Protein AF-A0A7W0N9J5-F1 (afdb_monomer)

Radius of gyration: 28.88 Å; Cα contacts (8 Å, |Δi|>4): 260; chains: 1; bounding box: 67×35×70 Å

Mean predicted aligned error: 16.5 Å

Solvent-accessible surface area (backbone atoms only — not comparable to full-atom values): 12115 Å² total; per-residue (Å²): 112,70,71,60,50,41,66,70,52,46,52,54,49,52,51,52,52,50,50,48,54,54,53,52,50,49,52,52,52,52,51,50,53,52,35,59,72,74,42,62,77,58,43,72,70,54,74,75,42,67,69,58,56,50,52,50,51,51,53,52,47,50,53,51,53,51,49,50,69,69,68,51,67,90,65,75,63,55,86,81,41,58,81,73,80,64,78,89,69,64,93,82,58,77,76,66,62,72,63,60,72,68,47,66,35,66,67,79,51,49,83,84,66,64,53,65,70,23,38,34,27,25,75,51,18,74,32,27,34,31,68,40,79,43,82,42,52,76,53,99,93,41,81,44,82,22,33,36,37,24,33,35,36,95,85,44,55,71,49,32,42,43,50,55,84,46,53,73,49,25,14,62,79,48,36,23,30,32,40,81,43,50,62,82,46,42,61,81,74,46,21,67,44,72,54,76,92,69,51,65,94,79,70,80,57,97,87,114

Sequence (208 aa):
MIGRMKRHLIDPMVIMFGVLIVVGGLIVIVGESLLTLFDPELAQENVGRLELWFALGLALFIILFGGFLATRPQGSLGPLDREVVIGHRPFFDPPLPPVDAAARNGPAGTVADLAEGYVLYARNGALARVIGLVPGAEEFGRRFSGFIYAQGLHGASDELWIPLEAVMAVYPQSRSAFLAVKGDETEHFGWNRPPASMRRTGQPDPLL

Foldseek 3Di:
DVVVCCVQPVVLVVVLVVCLVVVLVVCVVVVLVVCVVPDPVVVVVPVPDPVVVVVSVVVSVVSSVVSCVVSHDQPPPPPVSPPPPQQDDDPPDDQQPAEDPLLQPDDWDALVLADFQAFEAERRYTFWGFHGKAAWDQAPNDTARTWGWTATDDSHQRTFTHTSVQWDIAHNVSSYTYGPHHNSCRVVVVRNDDTPVPPDPPPDDPVD

Structure (mmCIF, N/CA/C/O backbone):
data_AF-A0A7W0N9J5-F1
#
_entry.id   AF-A0A7W0N9J5-F1
#
loop_
_atom_site.group_PDB
_atom_site.id
_atom_site.type_symbol
_atom_site.label_atom_id
_atom_site.label_alt_id
_atom_site.label_comp_id
_atom_site.label_asym_id
_atom_site.label_entity_id
_atom_site.label_seq_id
_atom_site.pdbx_PDB_ins_code
_atom_site.Cartn_x
_atom_site.Cartn_y
_atom_site.Cartn_z
_atom_site.occupancy
_atom_site.B_iso_or_equiv
_atom_site.auth_seq_id
_atom_site.auth_comp_id
_atom_site.auth_asym_id
_atom_site.auth_atom_id
_atom_site.pdbx_PDB_model_num
ATOM 1 N N . MET A 1 1 ? -35.868 13.583 -7.207 1.00 50.09 1 MET A N 1
ATOM 2 C CA . MET A 1 1 ? -35.330 14.371 -6.071 1.00 50.09 1 MET A CA 1
ATOM 3 C C . MET A 1 1 ? -35.870 13.884 -4.722 1.00 50.09 1 MET A C 1
ATOM 5 O O . MET A 1 1 ? -35.073 13.531 -3.865 1.00 50.09 1 MET A O 1
ATOM 9 N N . ILE A 1 2 ? -37.192 13.735 -4.565 1.00 55.09 2 ILE A N 1
ATOM 10 C CA . ILE A 1 2 ? -37.856 13.308 -3.311 1.00 55.09 2 ILE A CA 1
ATOM 11 C C . ILE A 1 2 ? -37.367 11.944 -2.772 1.00 55.09 2 ILE A C 1
ATOM 13 O O . ILE A 1 2 ? -37.096 11.811 -1.582 1.00 55.09 2 ILE A O 1
ATOM 17 N N . GLY A 1 3 ? -37.163 10.941 -3.637 1.00 54.59 3 GLY A N 1
ATOM 18 C CA . GLY A 1 3 ? -36.714 9.607 -3.202 1.00 54.59 3 GLY A CA 1
ATOM 19 C C . GLY A 1 3 ? -35.280 9.545 -2.653 1.00 54.59 3 GLY A C 1
ATOM 20 O O . GLY A 1 3 ? -34.988 8.708 -1.804 1.00 54.59 3 GLY A O 1
ATOM 21 N N . ARG A 1 4 ? -34.393 10.449 -3.096 1.00 57.00 4 ARG A N 1
ATOM 22 C CA . ARG A 1 4 ? -32.988 10.501 -2.648 1.00 57.00 4 ARG A CA 1
ATOM 23 C C . ARG A 1 4 ? -32.872 11.192 -1.282 1.00 57.00 4 ARG A C 1
ATOM 25 O O . ARG A 1 4 ? -32.123 10.738 -0.430 1.00 57.00 4 ARG A O 1
ATOM 32 N N . MET A 1 5 ? -33.694 12.220 -1.051 1.00 56.91 5 MET A N 1
ATOM 33 C CA . MET A 1 5 ? -33.786 12.921 0.235 1.00 56.91 5 MET A CA 1
ATOM 34 C C . MET A 1 5 ? -34.395 12.030 1.330 1.00 56.91 5 MET A C 1
ATOM 36 O O . MET A 1 5 ? -33.904 12.010 2.454 1.00 56.91 5 MET A O 1
ATOM 40 N N . LYS A 1 6 ? -35.405 11.216 0.985 1.00 56.53 6 LYS A N 1
ATOM 41 C CA . LYS A 1 6 ? -36.010 10.255 1.919 1.00 56.53 6 LYS A CA 1
ATOM 42 C C . LYS A 1 6 ? -35.005 9.201 2.410 1.00 56.53 6 LYS A C 1
ATOM 44 O O . LYS A 1 6 ? -34.870 9.020 3.612 1.00 56.53 6 LYS A O 1
ATOM 49 N N . ARG A 1 7 ? -34.236 8.593 1.497 1.00 59.56 7 ARG A N 1
ATOM 50 C CA . ARG A 1 7 ? -33.245 7.559 1.852 1.00 59.56 7 ARG A CA 1
ATOM 51 C C . ARG A 1 7 ? -32.007 8.072 2.584 1.00 59.56 7 ARG A C 1
ATOM 53 O O . ARG A 1 7 ? -31.380 7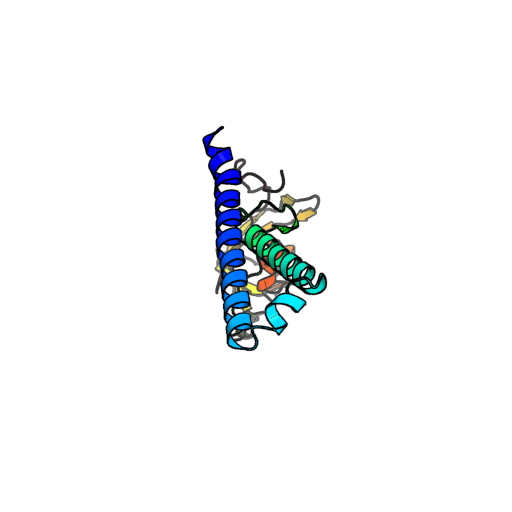.294 3.287 1.00 59.56 7 ARG A O 1
ATOM 60 N N . HIS A 1 8 ? -31.597 9.323 2.378 1.00 61.19 8 HIS A N 1
ATOM 61 C CA . HIS A 1 8 ? -30.344 9.830 2.962 1.00 61.19 8 HIS A CA 1
ATOM 62 C C . HIS A 1 8 ? -30.529 10.678 4.220 1.00 61.19 8 HIS A C 1
ATOM 64 O O . HIS A 1 8 ? -29.586 10.799 4.990 1.00 61.19 8 HIS A O 1
ATOM 70 N N . LEU A 1 9 ? -31.714 11.248 4.445 1.00 63.38 9 LEU A N 1
ATOM 71 C CA . LEU A 1 9 ? -31.980 12.090 5.616 1.00 63.38 9 LEU A CA 1
ATOM 72 C C . LEU A 1 9 ? -33.086 11.525 6.505 1.00 63.38 9 LEU A C 1
ATOM 74 O O . LEU A 1 9 ? -32.926 11.484 7.719 1.00 63.38 9 LEU A O 1
ATOM 78 N N . ILE A 1 10 ? -34.196 11.074 5.914 1.00 69.44 10 ILE A N 1
ATOM 79 C CA . ILE A 1 10 ? -35.386 10.695 6.687 1.00 69.44 10 ILE A CA 1
ATOM 80 C C . ILE A 1 10 ? -35.204 9.319 7.331 1.00 69.44 10 ILE A C 1
ATOM 82 O O . ILE A 1 10 ? -35.350 9.198 8.543 1.00 69.44 10 ILE A O 1
ATOM 86 N N . ASP A 1 11 ? -34.845 8.302 6.548 1.00 70.19 11 ASP A N 1
ATOM 87 C CA . ASP A 1 11 ? -34.686 6.932 7.050 1.00 70.19 11 ASP A CA 1
ATOM 88 C C . ASP A 1 11 ? -33.650 6.819 8.199 1.00 70.19 11 ASP A C 1
ATOM 90 O O . ASP A 1 11 ? -33.992 6.243 9.236 1.00 70.19 11 ASP A O 1
ATOM 94 N N . PRO A 1 12 ? -32.437 7.413 8.116 1.00 71.75 12 PRO A N 1
ATOM 95 C CA . PRO A 1 12 ? -31.484 7.368 9.230 1.00 71.75 12 PRO A CA 1
ATOM 96 C C . PRO A 1 12 ? -31.944 8.166 10.461 1.00 71.75 12 PRO A C 1
ATOM 98 O O . PRO A 1 12 ? -31.743 7.704 11.583 1.00 71.75 12 PRO A O 1
ATOM 101 N N . MET A 1 13 ? -32.628 9.309 10.291 1.00 74.62 13 MET A N 1
ATOM 102 C CA . MET A 1 13 ? -33.225 10.025 11.429 1.00 74.62 13 MET A CA 1
ATOM 103 C C . MET A 1 13 ? -34.287 9.177 12.131 1.00 74.62 13 MET A C 1
ATOM 105 O O . MET A 1 13 ? -34.291 9.113 13.356 1.00 74.62 13 MET A O 1
ATOM 109 N N . VAL A 1 14 ? -35.175 8.511 11.385 1.00 76.94 14 VAL A N 1
ATOM 110 C CA . VAL A 1 14 ? -36.240 7.682 11.976 1.00 76.94 14 VAL A CA 1
ATOM 111 C C . VAL A 1 14 ? -35.650 6.528 12.781 1.00 76.94 14 VAL A C 1
ATOM 113 O O . VAL A 1 14 ? -36.107 6.279 13.895 1.00 76.94 14 VAL A O 1
ATOM 116 N N . ILE A 1 15 ? -34.611 5.862 12.268 1.00 75.81 15 ILE A N 1
ATOM 117 C CA . ILE A 1 15 ? -33.913 4.800 13.008 1.00 75.81 15 ILE A CA 1
ATOM 118 C C . ILE A 1 15 ? -33.271 5.368 14.279 1.00 75.81 15 ILE A C 1
ATOM 120 O O . ILE A 1 15 ? -33.447 4.795 15.351 1.00 75.81 15 ILE A O 1
ATOM 124 N N . MET A 1 16 ? -32.593 6.515 14.191 1.00 75.25 16 MET A N 1
ATOM 125 C CA . MET A 1 16 ? -31.968 7.169 15.343 1.00 75.25 16 MET A CA 1
ATOM 126 C C . MET A 1 16 ? -32.988 7.514 16.441 1.00 75.25 16 MET A C 1
ATOM 128 O O . MET A 1 16 ? -32.768 7.188 17.607 1.00 75.25 16 MET A O 1
ATOM 132 N N . PHE A 1 17 ? -34.128 8.113 16.081 1.00 81.12 17 PHE A N 1
ATOM 133 C CA . PHE A 1 17 ? -35.200 8.407 17.039 1.00 81.12 17 PHE A CA 1
ATOM 134 C C . PHE A 1 17 ? -35.862 7.140 17.582 1.00 81.12 17 PHE A C 1
ATOM 136 O O . PHE A 1 17 ? -36.174 7.083 18.769 1.00 81.12 17 PHE A O 1
ATOM 143 N N . GLY A 1 18 ? -36.042 6.112 16.751 1.00 79.62 18 GLY A N 1
ATOM 144 C CA . GLY A 1 18 ? -36.572 4.822 17.186 1.00 79.62 18 GLY A CA 1
ATOM 145 C C . GLY A 1 18 ? -35.680 4.166 18.240 1.00 79.62 18 GLY A C 1
ATOM 146 O O . GLY A 1 18 ? -36.167 3.777 19.300 1.00 79.62 18 GLY A O 1
ATOM 147 N N . VAL A 1 19 ? -34.367 4.117 17.996 1.00 79.50 19 VAL A N 1
ATOM 148 C CA . VAL A 1 19 ? -33.386 3.596 18.961 1.00 79.50 19 VAL A CA 1
ATOM 149 C C . VAL A 1 19 ? -33.382 4.432 20.240 1.00 79.50 19 VAL A C 1
ATOM 151 O O . VAL A 1 19 ? -33.402 3.860 21.326 1.00 79.50 19 VAL A O 1
ATOM 154 N N . LEU A 1 20 ? -33.427 5.765 20.137 1.00 79.25 20 LEU A N 1
ATOM 155 C CA . LEU A 1 20 ? -33.489 6.656 21.298 1.00 79.25 20 LEU A CA 1
ATOM 156 C C . LEU A 1 20 ? -34.696 6.355 22.194 1.00 79.25 20 LEU A C 1
ATOM 158 O O . LEU A 1 20 ? -34.543 6.245 23.407 1.00 79.25 20 LEU A O 1
ATOM 162 N N . ILE A 1 21 ? -35.885 6.224 21.602 1.00 81.44 21 ILE A N 1
ATOM 163 C CA . ILE A 1 21 ? -37.125 5.969 22.344 1.00 81.44 21 ILE A CA 1
ATOM 164 C C . ILE A 1 21 ? -37.061 4.603 23.030 1.00 81.44 21 ILE A C 1
ATOM 166 O O . ILE A 1 21 ? -37.395 4.497 24.209 1.00 81.44 21 ILE A O 1
ATOM 170 N N . VAL A 1 22 ? -36.596 3.570 22.321 1.00 79.12 22 VAL A N 1
ATOM 171 C CA . VAL A 1 22 ? -36.490 2.211 22.873 1.00 79.12 22 VAL A CA 1
ATOM 172 C C . VAL A 1 22 ? -35.470 2.159 24.010 1.00 79.12 22 VAL A C 1
ATOM 174 O O . VAL A 1 22 ? -35.784 1.656 25.085 1.00 79.12 22 VAL A O 1
ATOM 177 N N . VAL A 1 23 ? -34.268 2.702 23.804 1.00 79.19 23 VAL A N 1
ATOM 178 C CA . VAL A 1 23 ? -33.200 2.690 24.814 1.00 79.19 23 VAL A CA 1
ATOM 179 C C . VAL A 1 23 ? -33.568 3.565 26.010 1.00 79.19 23 VAL A C 1
ATOM 181 O O . VAL A 1 23 ? -33.426 3.126 27.148 1.00 79.19 23 VAL A O 1
ATOM 184 N N . GLY A 1 24 ? -34.088 4.773 25.776 1.00 80.44 24 GLY A N 1
ATOM 185 C CA . GLY A 1 24 ? -34.545 5.669 26.837 1.00 80.44 24 GLY A CA 1
ATOM 186 C C . GLY A 1 24 ? -35.667 5.049 27.669 1.00 80.44 24 GLY A C 1
ATOM 187 O O . GLY A 1 24 ? -35.593 5.057 28.895 1.00 80.44 24 GLY A O 1
ATOM 188 N N . GLY A 1 25 ? -36.656 4.431 27.015 1.00 79.94 25 GLY A N 1
ATOM 189 C CA . GLY A 1 25 ? -37.717 3.690 27.695 1.00 79.94 25 GLY A CA 1
ATOM 190 C C . GLY A 1 25 ? -37.175 2.527 28.526 1.00 79.94 25 GLY A C 1
ATOM 191 O O . GLY A 1 25 ? -37.579 2.358 29.672 1.00 79.94 25 GLY A O 1
ATOM 192 N N . LEU A 1 26 ? -36.210 1.769 27.995 1.00 75.06 26 LEU A N 1
ATOM 193 C CA . LEU A 1 26 ? -35.592 0.655 28.714 1.00 75.06 26 LEU A CA 1
ATOM 194 C C . LEU A 1 26 ? -34.838 1.127 29.964 1.00 75.06 26 LEU A C 1
ATOM 196 O O . LEU A 1 26 ? -34.962 0.509 31.016 1.00 75.06 26 LEU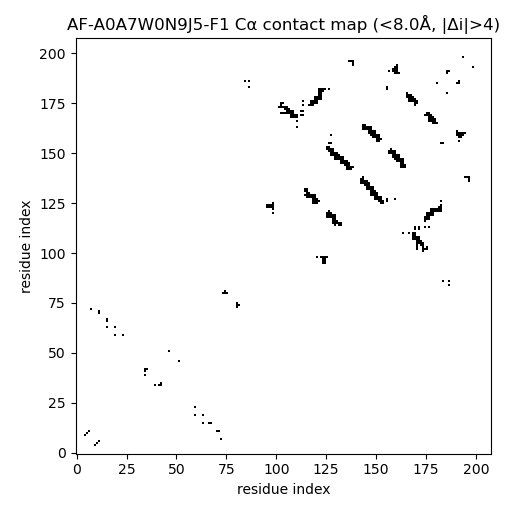 A O 1
ATOM 200 N N . ILE A 1 27 ? -34.095 2.234 29.869 1.00 80.12 27 ILE A N 1
ATOM 201 C CA . ILE A 1 27 ? -33.371 2.817 31.007 1.00 80.12 27 ILE A CA 1
ATOM 202 C C . ILE A 1 27 ? -34.349 3.255 32.099 1.00 80.12 27 ILE A C 1
ATOM 204 O O . ILE A 1 27 ? -34.121 2.944 33.265 1.00 80.12 27 ILE A O 1
ATOM 208 N N . VAL A 1 28 ? -35.438 3.938 31.730 1.00 81.06 28 VAL A N 1
ATOM 209 C CA . VAL A 1 28 ? -36.460 4.375 32.693 1.00 81.06 28 VAL A CA 1
ATOM 210 C C . VAL A 1 28 ? -37.123 3.171 33.355 1.00 81.06 28 VAL A C 1
ATOM 212 O O . VAL A 1 28 ? -37.152 3.111 34.577 1.00 81.06 28 VAL A O 1
ATOM 215 N N . ILE A 1 29 ? -37.570 2.179 32.576 1.00 76.62 29 ILE A N 1
ATOM 216 C CA . ILE A 1 29 ? -38.234 0.980 33.109 1.00 76.62 29 ILE A CA 1
ATOM 217 C C . ILE A 1 29 ? -37.303 0.215 34.050 1.00 76.62 29 ILE A C 1
ATOM 219 O O . ILE A 1 29 ? -37.720 -0.168 35.139 1.00 76.62 29 ILE A O 1
ATOM 223 N N . VAL A 1 30 ? -36.045 -0.009 33.658 1.00 74.31 30 VAL A N 1
ATOM 224 C CA . VAL A 1 30 ? -35.071 -0.733 34.488 1.00 74.31 30 VAL A CA 1
ATOM 225 C C . VAL A 1 30 ? -34.721 0.066 35.741 1.00 74.31 30 VAL A C 1
ATOM 227 O O . VAL A 1 30 ? -34.680 -0.508 36.826 1.00 74.31 30 VAL A O 1
ATOM 230 N N . GLY A 1 31 ? -34.501 1.375 35.613 1.00 70.38 31 GLY A N 1
ATOM 231 C CA . GLY A 1 31 ? -34.197 2.253 36.741 1.00 70.38 31 GLY A CA 1
ATOM 232 C C . GLY A 1 31 ? -35.340 2.310 37.751 1.00 70.38 31 GLY A C 1
ATOM 233 O O . GLY A 1 31 ? -35.111 2.117 38.941 1.00 70.38 31 GLY A O 1
ATOM 234 N N . GLU A 1 32 ? -36.570 2.499 37.276 1.00 72.00 32 GLU A N 1
ATOM 235 C CA . GLU A 1 32 ? -37.770 2.519 38.113 1.00 72.00 32 GLU A CA 1
ATOM 236 C C . GLU A 1 32 ? -38.002 1.156 38.772 1.00 72.00 32 GLU A C 1
ATOM 238 O O . GLU A 1 32 ? -38.149 1.096 39.989 1.00 72.00 32 GLU A O 1
ATOM 243 N N . SER A 1 33 ? -37.903 0.059 38.006 1.00 69.06 33 SER A N 1
ATOM 244 C CA . SER A 1 33 ? -38.055 -1.309 38.524 1.00 69.06 33 SER A CA 1
ATOM 245 C C . SER A 1 33 ? -37.044 -1.612 39.631 1.00 69.06 33 SER A C 1
ATOM 247 O O . SER A 1 33 ? -37.422 -2.137 40.677 1.00 69.06 33 SER A O 1
ATOM 249 N N . LEU A 1 34 ? -35.769 -1.256 39.433 1.00 69.62 34 LEU A N 1
ATOM 250 C CA . LEU A 1 34 ? -34.720 -1.449 40.436 1.00 69.62 34 LEU A CA 1
ATOM 251 C C . LEU A 1 34 ? -34.957 -0.580 41.677 1.00 69.62 34 LEU A C 1
ATOM 253 O O . LEU A 1 34 ? -34.838 -1.082 42.791 1.00 69.62 34 LEU A O 1
ATOM 257 N N . LEU A 1 35 ? -35.342 0.687 41.511 1.00 69.06 35 LEU A N 1
ATOM 258 C CA . LEU A 1 35 ? -35.626 1.576 42.641 1.00 69.06 35 LEU A CA 1
ATOM 259 C C . LEU A 1 35 ? -36.819 1.081 43.470 1.00 69.06 35 LEU A C 1
ATOM 261 O O . LEU A 1 35 ? -36.726 1.032 44.694 1.00 69.06 35 LEU A O 1
ATOM 265 N N . THR A 1 36 ? -37.899 0.625 42.825 1.00 67.12 36 THR A N 1
ATOM 266 C CA . THR A 1 36 ? -39.054 0.042 43.530 1.00 67.12 36 THR A CA 1
ATOM 267 C C . THR A 1 36 ? -38.741 -1.267 44.249 1.00 67.12 36 THR A C 1
ATOM 269 O O . THR A 1 36 ? -39.418 -1.592 45.221 1.00 67.12 36 THR A O 1
ATOM 272 N N . LEU A 1 37 ? -37.741 -2.027 43.787 1.00 70.56 37 LEU A N 1
ATOM 273 C CA . LEU A 1 37 ? -37.384 -3.316 44.381 1.00 70.56 37 LEU A CA 1
ATOM 274 C C . LEU A 1 37 ? -36.507 -3.172 45.633 1.00 70.56 37 LEU A C 1
ATOM 276 O O . LEU A 1 37 ? -36.574 -4.027 46.513 1.00 70.56 37 LEU A O 1
ATOM 280 N N . PHE A 1 38 ? -35.661 -2.137 45.687 1.00 66.19 38 PHE A N 1
ATOM 281 C CA . PHE A 1 38 ? -34.643 -1.989 46.730 1.00 66.19 38 PHE A CA 1
ATOM 282 C C . PHE A 1 38 ? -35.018 -1.000 47.844 1.00 66.19 38 PHE A C 1
ATOM 284 O O . PHE A 1 38 ? -34.644 -1.275 48.977 1.00 66.19 38 PHE A O 1
ATOM 291 N N . ASP A 1 39 ? -35.758 0.088 47.573 1.00 64.19 39 ASP A N 1
ATOM 292 C CA . ASP A 1 39 ? -36.323 0.952 48.628 1.00 64.19 39 ASP A CA 1
ATOM 293 C C . ASP A 1 39 ? -37.386 1.939 48.076 1.00 64.19 39 ASP A C 1
ATOM 295 O O . ASP A 1 39 ? -37.038 2.963 47.472 1.00 64.19 39 ASP A O 1
ATOM 299 N N . PRO A 1 40 ? -38.695 1.692 48.281 1.00 63.06 40 PRO A N 1
ATOM 300 C CA . PRO A 1 40 ? -39.757 2.529 47.715 1.00 63.06 40 PRO A CA 1
ATOM 301 C C . PRO A 1 40 ? -39.839 3.938 48.332 1.00 63.06 40 PRO A C 1
ATOM 303 O O . PRO A 1 40 ? -40.313 4.858 47.666 1.00 63.06 40 PRO A O 1
ATOM 306 N N . GLU A 1 41 ? -39.353 4.141 49.563 1.00 61.66 41 GLU A N 1
ATOM 307 C CA . GLU A 1 41 ? -39.339 5.462 50.218 1.00 61.66 41 GLU A CA 1
ATOM 308 C C . GLU A 1 41 ? -38.229 6.382 49.671 1.00 61.66 41 GLU A C 1
ATOM 310 O O . GLU A 1 41 ? -38.458 7.575 49.478 1.00 61.66 41 GLU A O 1
ATOM 315 N N . LEU A 1 42 ? -37.060 5.838 49.306 1.00 59.53 42 LEU A N 1
ATOM 316 C CA . LEU A 1 42 ? -35.957 6.603 48.695 1.00 59.53 42 LEU A CA 1
ATOM 317 C C . LEU A 1 42 ? -36.200 6.938 47.216 1.00 59.53 42 LEU A C 1
ATOM 319 O O . LEU A 1 42 ? -35.569 7.858 46.682 1.00 59.53 42 LEU A O 1
ATOM 323 N N . ALA A 1 43 ? -37.096 6.209 46.545 1.00 59.25 43 ALA A N 1
ATOM 324 C CA . ALA A 1 43 ? -37.421 6.427 45.140 1.00 59.25 43 ALA A CA 1
ATOM 325 C C . ALA A 1 43 ? -38.093 7.792 44.901 1.00 59.25 43 ALA A C 1
ATOM 327 O O . ALA A 1 43 ? -37.794 8.454 43.910 1.00 59.25 43 ALA A O 1
ATOM 328 N N . GLN A 1 44 ? -38.948 8.266 45.814 1.00 60.88 44 GLN A N 1
ATOM 329 C CA . GLN A 1 44 ? -39.617 9.562 45.636 1.00 60.88 44 GLN A CA 1
ATOM 330 C C . GLN A 1 44 ? -38.690 10.762 45.877 1.00 60.88 44 GLN A C 1
ATOM 332 O O . GLN A 1 44 ? -38.851 11.793 45.224 1.00 60.88 44 GLN A O 1
ATOM 337 N N . GLU A 1 45 ? -37.693 10.632 46.755 1.00 62.28 45 GLU A N 1
ATOM 338 C CA . GLU A 1 45 ? -36.793 11.739 47.107 1.00 62.28 45 GLU A CA 1
ATOM 339 C C . GLU A 1 45 ? -35.613 11.891 46.125 1.00 62.28 45 GLU A C 1
ATOM 341 O O . GLU A 1 45 ? -35.135 12.999 45.876 1.00 62.28 45 GLU A O 1
ATOM 346 N N . ASN A 1 46 ? -35.162 10.796 45.499 1.00 60.69 46 ASN A N 1
ATOM 347 C CA . ASN A 1 46 ? -33.944 10.802 44.678 1.00 60.69 46 ASN A CA 1
ATOM 348 C C . ASN A 1 46 ? -34.161 11.019 43.172 1.00 60.69 46 ASN A C 1
ATOM 350 O O . ASN A 1 46 ? -33.230 11.449 42.487 1.00 60.69 46 ASN A O 1
ATOM 354 N N . VAL A 1 47 ? -35.364 10.782 42.639 1.00 63.00 47 VAL A N 1
ATOM 355 C CA . VAL A 1 47 ? -35.651 10.933 41.192 1.00 63.00 47 VAL A CA 1
ATOM 356 C C . VAL A 1 47 ? -35.603 12.405 40.737 1.00 63.00 47 VAL A C 1
ATOM 358 O O . VAL A 1 47 ? -35.358 12.702 39.567 1.00 63.00 47 VAL A O 1
ATOM 361 N N . GLY A 1 48 ? -35.742 13.356 41.666 1.00 66.19 48 GLY A N 1
ATOM 362 C CA . GLY A 1 48 ? -35.607 14.790 41.394 1.00 66.19 48 GLY A CA 1
ATOM 363 C C . GLY A 1 48 ? -34.166 15.314 41.334 1.00 66.19 48 GLY A C 1
ATOM 364 O O . GLY A 1 48 ? -33.969 16.494 41.038 1.00 66.19 48 GLY A O 1
ATOM 365 N N . ARG A 1 49 ? -33.141 14.494 41.622 1.00 76.25 49 ARG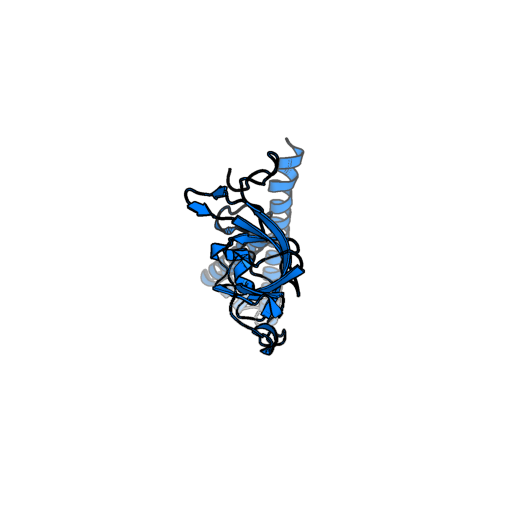 A N 1
ATOM 366 C CA . ARG A 1 49 ? -31.752 14.979 41.692 1.00 76.25 49 ARG A CA 1
ATOM 367 C C . ARG A 1 49 ? -31.248 15.361 40.300 1.00 76.25 49 ARG A C 1
ATOM 369 O O . ARG A 1 49 ? -31.158 14.537 39.393 1.00 76.25 49 ARG A O 1
ATOM 376 N N . LEU A 1 50 ? -30.871 16.630 40.155 1.00 77.56 50 LEU A N 1
ATOM 377 C CA . LEU A 1 50 ? -30.396 17.237 38.905 1.00 77.56 50 LEU A CA 1
ATOM 378 C C . LEU A 1 50 ? -29.184 16.497 38.306 1.00 77.56 50 LEU A C 1
ATOM 380 O O . LEU A 1 50 ? -29.041 16.406 37.090 1.00 77.56 50 LEU A O 1
ATOM 384 N N . GLU A 1 51 ? -28.354 15.907 39.168 1.00 68.19 51 GLU A N 1
ATOM 385 C CA . GLU A 1 51 ? -27.211 15.058 38.810 1.00 68.19 51 GLU A CA 1
ATOM 386 C C . GLU A 1 51 ? -27.625 13.822 37.992 1.00 68.19 51 GLU A C 1
ATOM 388 O O . GLU A 1 51 ? -26.939 13.457 37.037 1.00 68.19 51 GLU A O 1
ATOM 393 N N . LEU A 1 52 ? -28.766 13.205 38.322 1.00 72.81 52 LEU A N 1
ATOM 394 C CA . LEU A 1 52 ? -29.272 12.012 37.640 1.00 72.81 52 LEU A CA 1
ATOM 395 C C . LEU A 1 52 ? -29.760 12.355 36.228 1.00 72.81 52 LEU A C 1
ATOM 397 O O . LEU A 1 52 ? -29.448 11.654 35.267 1.00 72.81 52 LEU A O 1
ATOM 401 N N . TRP A 1 53 ? -30.463 13.481 36.093 1.00 74.62 53 TRP A N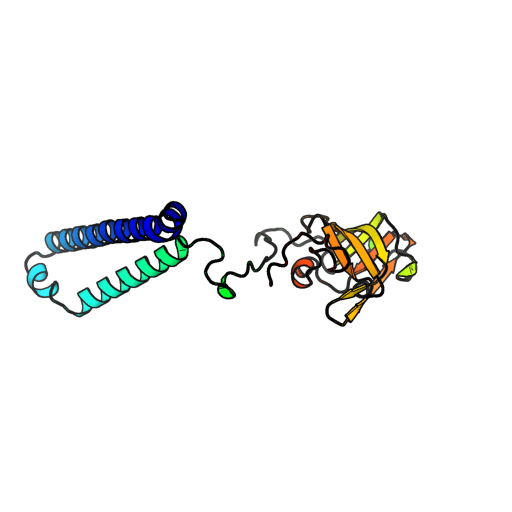 1
ATOM 402 C CA . TRP A 1 53 ? -30.911 14.008 34.804 1.00 74.62 53 TRP A CA 1
ATOM 403 C C . TRP A 1 53 ? -29.742 14.414 33.907 1.00 74.62 53 TRP A C 1
ATOM 405 O O . TRP A 1 53 ? -29.776 14.164 32.702 1.00 74.62 53 TRP A O 1
ATOM 415 N N . PHE A 1 54 ? -28.682 14.981 34.488 1.00 78.50 54 PHE A N 1
ATOM 416 C CA . PHE A 1 54 ? -27.458 15.286 33.756 1.00 78.50 54 PHE A CA 1
ATOM 417 C C . PHE A 1 54 ? -26.759 14.013 33.261 1.00 78.50 54 PHE A C 1
ATOM 419 O O . PHE A 1 54 ? -26.412 13.925 32.084 1.00 78.50 54 PHE A O 1
ATOM 426 N N . ALA A 1 55 ? -26.602 13.006 34.127 1.00 73.25 55 ALA A N 1
ATOM 427 C CA . ALA A 1 55 ? -25.999 11.727 33.757 1.00 73.25 55 ALA A CA 1
ATOM 428 C C . ALA A 1 55 ? -26.803 11.010 32.658 1.00 73.25 55 ALA A C 1
ATOM 430 O O . ALA A 1 55 ? -26.223 10.531 31.682 1.00 73.25 55 ALA A O 1
ATOM 431 N N . LEU A 1 56 ? -28.135 10.999 32.772 1.00 78.12 56 LEU A N 1
ATOM 432 C CA . LEU A 1 56 ? -29.033 10.446 31.758 1.00 78.12 56 LEU A CA 1
ATOM 433 C C . LEU A 1 56 ? -28.915 11.200 30.427 1.00 78.12 56 LEU A C 1
ATOM 435 O O . LEU A 1 56 ? -28.790 10.577 29.373 1.00 78.12 56 LEU A O 1
ATOM 439 N N . GLY A 1 57 ? -28.911 12.535 30.468 1.00 79.81 57 GLY A N 1
ATOM 440 C CA . GLY A 1 57 ? -28.745 13.377 29.285 1.00 79.81 57 GLY A CA 1
ATOM 441 C C . GLY A 1 57 ? -27.408 13.143 28.581 1.00 79.81 57 GLY A C 1
ATOM 442 O O . GLY A 1 57 ? -27.372 12.999 27.359 1.00 79.81 57 GLY A O 1
ATOM 443 N N . LEU A 1 58 ? -26.316 13.029 29.342 1.00 76.38 58 LEU A N 1
ATOM 444 C CA . LEU A 1 58 ? -24.985 12.744 28.805 1.00 76.38 58 LEU A CA 1
ATOM 445 C C . LEU A 1 58 ? -24.908 11.339 28.190 1.00 76.38 58 LEU A C 1
ATOM 447 O O . LEU A 1 58 ? -24.351 11.176 27.104 1.00 76.38 58 LEU A O 1
ATOM 451 N N . ALA A 1 59 ? -25.500 10.336 28.842 1.00 77.38 59 ALA A N 1
ATOM 452 C CA . ALA A 1 59 ? -25.565 8.977 28.314 1.00 77.38 59 ALA A CA 1
ATOM 453 C C . ALA A 1 59 ? -26.351 8.925 26.994 1.00 77.38 59 ALA A C 1
ATOM 455 O O . ALA A 1 59 ? -25.868 8.364 26.010 1.00 77.38 59 ALA A O 1
ATOM 456 N N . LEU A 1 60 ? -27.520 9.575 26.936 1.00 79.06 60 LEU A N 1
ATOM 457 C CA . LEU A 1 60 ? -28.313 9.687 25.709 1.00 79.06 60 LEU A CA 1
ATOM 458 C C . LEU A 1 60 ? -27.544 10.414 24.604 1.00 79.06 60 LEU A C 1
ATOM 460 O O . LEU A 1 60 ? -27.575 9.974 23.457 1.00 79.06 60 LEU A O 1
ATOM 464 N N . PHE A 1 61 ? -26.816 11.483 24.939 1.00 80.94 61 PHE A N 1
ATOM 465 C CA . PHE A 1 61 ? -25.984 12.210 23.983 1.00 80.94 61 PHE A CA 1
ATOM 466 C C . PHE A 1 61 ? -24.886 11.324 23.384 1.00 80.94 61 PHE A C 1
ATOM 468 O O . PHE A 1 61 ? -24.733 11.295 22.165 1.00 80.94 61 PHE A O 1
ATOM 475 N N . ILE A 1 62 ? -24.159 10.563 24.207 1.00 77.12 62 ILE A N 1
ATOM 476 C CA . ILE A 1 62 ? -23.097 9.660 23.736 1.00 77.12 62 ILE A CA 1
ATOM 477 C C . ILE A 1 62 ? -23.674 8.562 22.836 1.00 77.12 62 ILE A C 1
ATOM 479 O O . ILE A 1 62 ? -23.109 8.280 21.780 1.00 77.12 62 ILE A O 1
ATOM 483 N N . ILE A 1 63 ? -24.812 7.972 23.216 1.00 77.12 63 ILE A N 1
ATOM 484 C CA . ILE A 1 63 ? -25.476 6.924 22.428 1.00 77.12 63 ILE A CA 1
ATOM 485 C C . ILE A 1 63 ? -25.965 7.483 21.090 1.00 77.12 63 ILE A C 1
ATOM 487 O O . ILE A 1 63 ? -25.731 6.867 20.052 1.00 77.12 63 ILE A O 1
ATOM 491 N N . LEU A 1 64 ?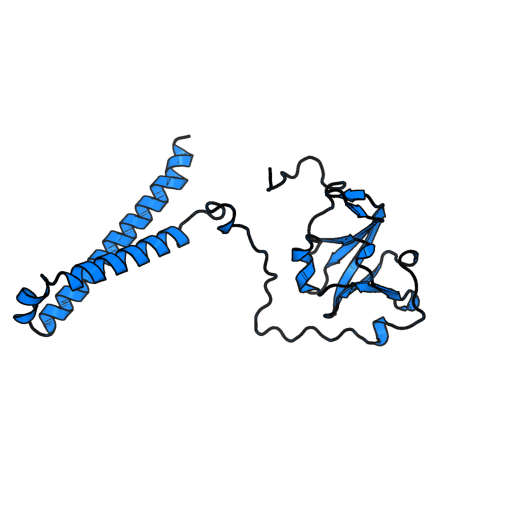 -26.598 8.659 21.090 1.00 77.81 64 LEU A N 1
ATOM 492 C CA . LEU A 1 64 ? -27.031 9.335 19.867 1.00 77.81 64 LEU A CA 1
ATOM 493 C C . LEU A 1 64 ? -25.858 9.675 18.959 1.00 77.81 64 LEU A C 1
ATOM 495 O O . LEU A 1 64 ? -25.911 9.407 17.763 1.00 77.81 64 LEU A O 1
ATOM 499 N N . PHE A 1 65 ? -24.796 10.246 19.523 1.00 77.44 65 PHE A N 1
ATOM 500 C CA . PHE A 1 65 ? -23.613 10.633 18.771 1.00 77.44 65 PHE A CA 1
ATOM 501 C C . PHE A 1 65 ? -22.909 9.407 18.175 1.00 77.44 65 PHE A C 1
ATOM 503 O O . PHE A 1 65 ? -22.578 9.401 16.991 1.00 77.44 65 PHE A O 1
ATOM 510 N N . GLY A 1 66 ? -22.763 8.332 18.954 1.00 78.44 66 GLY A N 1
ATOM 511 C CA . GLY A 1 66 ? -22.219 7.058 18.484 1.00 78.44 66 GLY A CA 1
ATOM 512 C C . GLY A 1 66 ? -23.096 6.392 17.419 1.00 78.44 66 GLY A C 1
ATOM 513 O O . GLY A 1 66 ? -22.588 5.946 16.394 1.00 78.44 66 GLY A O 1
ATOM 514 N N . GLY A 1 67 ? -24.418 6.382 17.609 1.00 77.31 67 GLY A N 1
ATOM 515 C CA . GLY A 1 67 ? -25.384 5.856 16.642 1.00 77.31 67 GLY A CA 1
ATOM 516 C C . GLY A 1 67 ? -25.403 6.646 15.333 1.00 77.31 67 GLY A C 1
ATOM 517 O O . GLY A 1 67 ? -25.416 6.053 14.253 1.00 77.31 67 GLY A O 1
ATOM 518 N N . PHE A 1 68 ? -25.332 7.975 15.407 1.00 77.88 68 PHE A N 1
ATOM 519 C CA . PHE A 1 68 ? -25.187 8.843 14.241 1.00 77.88 68 PHE A CA 1
ATOM 520 C C . PHE A 1 68 ? -23.878 8.558 13.497 1.00 77.88 68 PHE A C 1
ATOM 522 O O . PHE A 1 68 ? -23.886 8.381 12.281 1.00 77.88 68 PHE A O 1
ATOM 529 N N . LEU A 1 69 ? -22.760 8.427 14.220 1.00 76.94 69 LEU A N 1
ATOM 530 C CA . LEU A 1 69 ? -21.475 8.066 13.621 1.00 76.94 69 LEU A CA 1
ATOM 531 C C . LEU A 1 69 ? -21.482 6.674 12.972 1.00 76.94 69 LEU A C 1
ATOM 533 O O . LEU A 1 69 ? -20.800 6.485 11.967 1.00 76.94 69 LEU A O 1
AT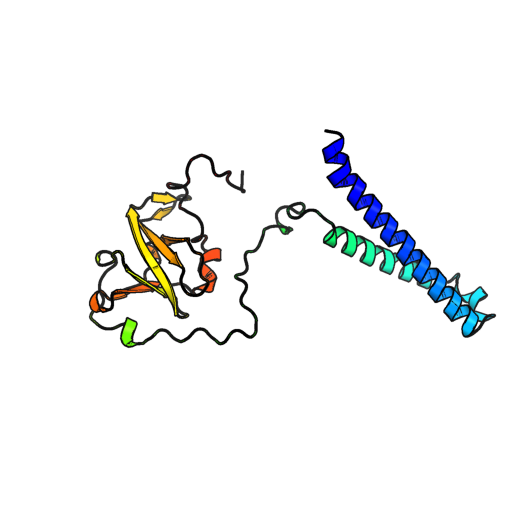OM 537 N N . ALA A 1 70 ? -22.248 5.726 13.516 1.00 74.25 70 ALA A N 1
ATOM 538 C CA . ALA A 1 70 ? -22.347 4.356 13.012 1.00 74.25 70 ALA A CA 1
ATOM 539 C C . ALA A 1 70 ? -23.319 4.190 11.826 1.00 74.25 70 ALA A C 1
ATOM 541 O O . ALA A 1 70 ? -23.092 3.349 10.962 1.00 74.25 70 ALA A O 1
ATOM 542 N N . THR A 1 71 ? -24.400 4.973 11.772 1.00 72.81 71 THR A N 1
ATOM 543 C CA . THR A 1 71 ? -25.435 4.888 10.715 1.00 72.81 71 THR A CA 1
ATOM 544 C C . THR A 1 71 ? -25.220 5.866 9.564 1.00 72.81 71 THR A C 1
ATOM 546 O O . THR A 1 71 ? -25.993 5.874 8.601 1.00 72.81 71 THR A O 1
ATOM 549 N N . ARG A 1 72 ? -24.172 6.692 9.634 1.00 69.94 72 ARG A N 1
ATOM 550 C CA . ARG A 1 72 ? -23.846 7.629 8.561 1.00 69.94 72 ARG A CA 1
ATOM 551 C C . ARG A 1 72 ? -23.443 6.892 7.274 1.00 69.94 72 ARG A C 1
ATOM 553 O O . ARG A 1 72 ? -22.787 5.850 7.335 1.00 69.94 72 ARG A O 1
ATOM 560 N N . PRO A 1 73 ? -23.771 7.449 6.097 1.00 66.44 73 PRO A N 1
ATOM 561 C CA . PRO A 1 73 ? -23.231 6.958 4.841 1.00 66.44 73 PRO A CA 1
ATOM 562 C C . PRO A 1 73 ? -21.708 7.146 4.812 1.00 66.44 73 PRO A C 1
ATOM 564 O O . PRO A 1 73 ? -21.203 8.222 5.139 1.00 66.44 73 PRO A O 1
ATOM 567 N N . GLN A 1 74 ? -20.985 6.099 4.410 1.00 62.88 74 GLN A N 1
ATOM 568 C CA . GLN A 1 74 ? -19.538 6.157 4.184 1.00 62.88 74 GLN A CA 1
ATOM 569 C C . GLN A 1 74 ? -19.216 7.264 3.160 1.00 62.88 74 GLN A C 1
ATOM 571 O O . GLN A 1 74 ? -19.846 7.333 2.104 1.00 62.88 74 GLN A O 1
ATOM 576 N N . GLY A 1 75 ? -18.271 8.150 3.487 1.00 63.69 75 GLY A N 1
ATOM 577 C CA . GLY A 1 75 ? -17.823 9.268 2.646 1.00 63.69 75 GLY A CA 1
ATOM 578 C C . GLY A 1 75 ? -18.381 10.655 3.014 1.00 63.69 75 GLY A C 1
ATOM 579 O O . GLY A 1 75 ? -18.046 11.636 2.353 1.00 63.69 75 GLY A O 1
ATOM 580 N N . SER A 1 76 ? -19.222 10.788 4.048 1.00 68.31 76 SER A N 1
ATOM 581 C CA . SER A 1 76 ? -19.886 12.055 4.399 1.00 68.31 76 SER A CA 1
ATOM 582 C C . SER A 1 76 ? -19.042 13.046 5.218 1.00 68.31 76 SER A C 1
ATOM 584 O O . SER A 1 76 ? -19.435 14.206 5.329 1.00 68.31 76 SER A O 1
ATOM 586 N N . LEU A 1 77 ? -17.926 12.624 5.832 1.00 69.19 77 LEU A N 1
ATOM 587 C CA . LEU A 1 77 ? -17.097 13.481 6.708 1.00 69.19 77 LEU A CA 1
ATOM 588 C C . LEU A 1 77 ? -15.889 14.135 6.003 1.00 69.19 77 LEU A C 1
ATOM 590 O O . LEU A 1 77 ? -15.019 14.708 6.663 1.00 69.19 77 LEU A O 1
ATOM 594 N N . GLY A 1 78 ? -15.821 14.081 4.669 1.00 70.06 78 GLY A N 1
ATOM 595 C CA . GLY A 1 78 ? -14.750 14.714 3.893 1.00 70.06 78 GLY A CA 1
ATOM 596 C C . GLY A 1 78 ? -13.356 14.219 4.321 1.00 70.06 78 GLY A C 1
ATOM 597 O O . GLY A 1 78 ? -13.090 13.024 4.213 1.00 70.06 78 GLY A O 1
ATOM 598 N N . PRO A 1 79 ? -12.447 15.082 4.820 1.00 62.19 79 PRO A N 1
ATOM 599 C CA . PRO A 1 79 ? -11.074 14.689 5.160 1.00 62.19 79 PRO A CA 1
ATOM 600 C C . PRO A 1 79 ? -10.965 13.665 6.303 1.00 62.19 79 PRO A C 1
ATOM 602 O O . PRO A 1 79 ? -9.963 12.959 6.365 1.00 62.19 79 PRO A O 1
ATOM 605 N N . LEU A 1 80 ? -11.975 13.555 7.175 1.00 59.41 80 LEU A N 1
ATOM 606 C CA . LEU A 1 80 ? -12.026 12.549 8.250 1.00 59.41 80 LEU A CA 1
ATOM 607 C C . LEU A 1 80 ? -12.524 11.177 7.768 1.00 59.41 80 LEU A C 1
ATOM 609 O O . LEU A 1 80 ? -12.394 10.196 8.490 1.00 59.41 80 LEU A O 1
ATOM 613 N N . ASP A 1 81 ? -13.094 11.117 6.564 1.00 52.34 81 ASP A N 1
ATOM 614 C CA . ASP A 1 81 ? -13.602 9.899 5.927 1.00 52.34 81 ASP A CA 1
ATOM 615 C C . ASP A 1 81 ? -12.695 9.402 4.806 1.00 52.34 81 ASP A C 1
ATOM 617 O O . ASP A 1 81 ? -13.070 8.500 4.056 1.00 52.34 81 ASP A O 1
ATOM 621 N N . ARG A 1 82 ? -11.507 10.006 4.660 1.00 56.78 82 ARG A N 1
ATOM 622 C CA . ARG A 1 82 ? -10.491 9.453 3.775 1.00 56.78 82 ARG A CA 1
ATOM 623 C C . ARG A 1 82 ? -10.231 8.037 4.240 1.00 56.78 82 ARG A C 1
ATOM 625 O O . ARG A 1 82 ? -9.781 7.822 5.362 1.00 56.78 82 ARG A O 1
ATOM 632 N N . GLU A 1 83 ? -10.528 7.107 3.347 1.00 49.50 83 GLU A N 1
ATOM 633 C CA . GLU A 1 83 ? -10.136 5.718 3.440 1.00 49.50 83 GLU A CA 1
ATOM 634 C C . GLU A 1 83 ? -8.609 5.717 3.559 1.00 49.50 83 GLU A C 1
ATOM 636 O O . GLU A 1 83 ? -7.871 5.823 2.577 1.00 49.50 83 GLU A O 1
ATOM 641 N N . VAL A 1 84 ? -8.117 5.741 4.798 1.00 49.97 84 VAL A N 1
ATOM 642 C CA . VAL A 1 84 ? -6.737 5.391 5.073 1.00 49.97 84 VAL A CA 1
ATOM 643 C C . VAL A 1 84 ? -6.730 3.903 4.803 1.00 49.97 84 VAL A C 1
ATOM 645 O O . VAL A 1 84 ? -7.150 3.107 5.643 1.00 49.97 84 VAL A O 1
ATOM 648 N N . VAL A 1 85 ? -6.366 3.548 3.574 1.00 45.50 85 VAL A N 1
ATOM 649 C CA . VAL A 1 85 ? -6.081 2.172 3.204 1.00 45.50 85 VAL A CA 1
ATOM 650 C C . VAL A 1 85 ? -4.838 1.815 4.012 1.00 45.50 85 VAL A C 1
ATOM 652 O O . VAL A 1 85 ? -3.711 2.154 3.673 1.00 45.50 85 VAL A O 1
ATOM 655 N N . ILE A 1 86 ? -5.084 1.326 5.222 1.00 50.00 86 ILE A N 1
ATOM 656 C CA . ILE A 1 86 ? -4.092 0.676 6.054 1.00 50.00 86 ILE A CA 1
ATOM 657 C C . ILE A 1 86 ? -4.153 -0.757 5.566 1.00 50.00 86 ILE A C 1
ATOM 659 O O . ILE A 1 86 ? -5.160 -1.426 5.817 1.00 50.00 86 ILE A O 1
ATOM 663 N N . GLY A 1 87 ? -3.126 -1.212 4.848 1.00 51.41 87 GLY A N 1
ATOM 664 C CA . GLY A 1 87 ? -2.993 -2.615 4.472 1.00 51.41 87 GLY A CA 1
ATOM 665 C C . GLY A 1 87 ? -3.365 -3.507 5.658 1.00 51.41 87 GLY A C 1
ATOM 666 O O . GLY A 1 87 ? -2.769 -3.423 6.735 1.00 51.41 87 GLY A O 1
ATOM 667 N N . HIS A 1 88 ? -4.434 -4.289 5.508 1.00 48.72 88 HIS A N 1
ATOM 668 C CA . HIS A 1 88 ? -4.953 -5.105 6.597 1.00 48.72 88 HIS A CA 1
ATOM 669 C C . HIS A 1 88 ? -4.039 -6.311 6.782 1.00 48.72 88 HIS A C 1
ATOM 671 O O . HIS A 1 88 ? -4.189 -7.326 6.108 1.00 48.72 88 HIS A O 1
ATOM 677 N N . ARG A 1 89 ? -3.096 -6.203 7.720 1.00 47.72 89 ARG A N 1
ATOM 678 C CA . ARG A 1 89 ? -2.370 -7.354 8.245 1.00 47.72 89 ARG A CA 1
ATOM 679 C C . ARG A 1 89 ? -2.941 -7.730 9.615 1.00 47.72 89 ARG A C 1
ATOM 681 O O . ARG A 1 89 ? -2.845 -6.924 10.544 1.00 47.72 89 ARG A O 1
ATOM 688 N N . PRO A 1 90 ? -3.522 -8.929 9.773 1.00 61.72 90 PRO A N 1
ATOM 689 C CA . PRO A 1 90 ? -3.853 -9.480 11.078 1.00 61.72 90 PRO A CA 1
ATOM 690 C C . PRO A 1 90 ? -2.653 -9.396 12.026 1.00 61.72 90 PRO A C 1
ATOM 692 O O . PRO A 1 90 ? -1.535 -9.762 11.668 1.00 61.72 90 PRO A O 1
ATOM 695 N N . PHE A 1 91 ? -2.886 -8.949 13.262 1.00 60.06 91 PHE A N 1
ATOM 696 C CA . PHE A 1 91 ? -1.832 -8.798 14.277 1.00 60.06 91 PHE A CA 1
ATOM 697 C C . PHE A 1 91 ? -1.050 -10.100 14.540 1.00 60.06 91 PHE A C 1
ATOM 699 O O . PHE A 1 91 ? 0.097 -10.067 14.973 1.00 60.06 91 PHE A O 1
ATOM 706 N N . PHE A 1 92 ? -1.669 -11.247 14.254 1.00 75.69 92 PHE A N 1
ATOM 707 C CA . PHE A 1 92 ? -1.112 -12.578 14.483 1.00 75.69 92 PHE A CA 1
ATOM 708 C C . PHE A 1 92 ? -0.520 -13.233 13.230 1.00 75.69 92 PHE A C 1
ATOM 710 O O . PHE A 1 92 ? -0.151 -14.406 13.287 1.00 75.69 92 PHE A O 1
ATOM 717 N N . ASP A 1 93 ? -0.404 -12.510 12.114 1.00 65.94 93 ASP A N 1
ATOM 718 C CA . ASP A 1 93 ? 0.225 -13.071 10.923 1.00 65.94 93 ASP A CA 1
ATOM 719 C C . ASP A 1 93 ? 1.731 -13.254 11.144 1.00 65.94 93 ASP A C 1
ATOM 721 O O . ASP A 1 93 ? 2.423 -12.277 11.468 1.00 65.94 93 ASP A O 1
ATOM 725 N N . PRO A 1 94 ? 2.273 -14.466 10.915 1.00 68.75 94 PRO A N 1
ATOM 726 C CA . PRO A 1 94 ? 3.688 -14.750 11.117 1.00 68.75 94 PRO A CA 1
ATOM 727 C C . PRO A 1 94 ? 4.546 -13.748 10.336 1.00 68.75 94 PRO A C 1
ATOM 729 O O . PRO A 1 94 ? 4.179 -13.401 9.208 1.00 68.75 94 PRO A O 1
ATOM 732 N N . PRO A 1 95 ? 5.660 -13.245 10.911 1.00 65.38 95 PRO A N 1
ATOM 733 C CA . PRO A 1 95 ? 6.511 -12.253 10.261 1.00 65.38 95 PRO A CA 1
ATOM 734 C C . PRO A 1 95 ? 6.875 -12.727 8.854 1.00 65.38 95 PRO A C 1
ATOM 736 O O . PRO A 1 95 ? 7.098 -13.918 8.634 1.00 65.38 95 PRO A O 1
ATOM 739 N N . LEU A 1 96 ? 6.887 -11.791 7.899 1.00 61.44 96 LEU A N 1
ATOM 740 C CA . LEU A 1 96 ? 7.230 -12.138 6.522 1.00 61.44 96 LEU A CA 1
ATOM 741 C C . LEU A 1 96 ? 8.614 -12.801 6.521 1.00 61.44 96 LEU A C 1
ATOM 743 O O . LEU A 1 96 ? 9.498 -12.342 7.258 1.00 61.44 96 LEU A O 1
ATOM 747 N N . PRO A 1 97 ? 8.798 -13.884 5.749 1.00 64.06 97 PRO A N 1
ATOM 748 C CA . PRO A 1 97 ? 10.077 -14.565 5.704 1.00 64.06 97 PRO A CA 1
ATOM 749 C C . PRO A 1 97 ? 11.162 -13.566 5.272 1.00 64.06 97 PRO A C 1
ATOM 751 O O . PRO A 1 97 ? 10.923 -12.753 4.373 1.00 64.06 97 PRO A O 1
ATOM 754 N N . PRO A 1 98 ? 12.343 -13.590 5.915 1.00 68.00 98 PRO A N 1
ATOM 755 C CA . PRO A 1 98 ? 13.441 -12.714 5.536 1.00 68.00 98 PRO A CA 1
ATOM 756 C C . PRO A 1 98 ? 13.792 -12.927 4.061 1.00 68.00 98 PRO A C 1
ATOM 758 O O . PRO A 1 98 ? 13.635 -14.026 3.526 1.00 68.00 98 PRO A O 1
ATOM 761 N N . VAL A 1 99 ? 14.267 -11.8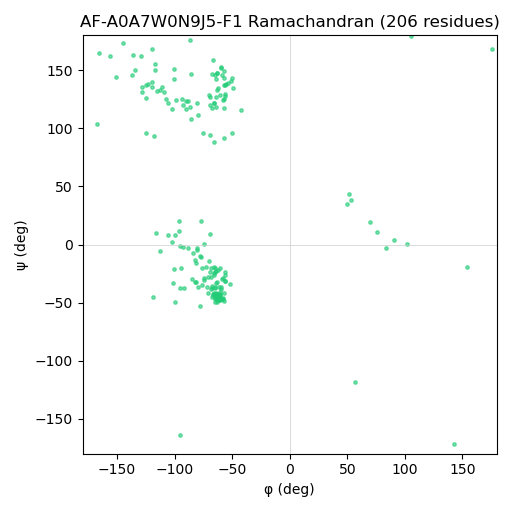68 3.399 1.00 70.12 99 VAL A N 1
ATOM 762 C CA . VAL A 1 99 ? 14.667 -11.960 1.991 1.00 70.12 99 VAL A CA 1
ATOM 763 C C . VAL A 1 99 ? 15.755 -13.021 1.848 1.00 70.12 99 VAL A C 1
ATOM 765 O O . VAL A 1 99 ? 16.789 -12.938 2.511 1.00 70.12 99 VAL A O 1
ATOM 768 N N . ASP A 1 100 ? 15.509 -14.001 0.980 1.00 77.50 100 ASP A N 1
ATOM 769 C CA . ASP A 1 100 ? 16.458 -15.071 0.696 1.00 77.50 100 ASP A CA 1
ATOM 770 C C . ASP A 1 100 ? 17.798 -14.478 0.234 1.00 77.50 100 ASP A C 1
ATOM 772 O O . ASP A 1 100 ? 17.850 -13.657 -0.687 1.00 77.50 100 ASP A O 1
ATOM 776 N N . ALA A 1 101 ? 18.895 -14.893 0.869 1.00 77.00 101 ALA A N 1
ATOM 777 C CA . ALA A 1 101 ? 20.239 -14.467 0.497 1.00 77.00 101 ALA A CA 1
ATOM 778 C C . ALA A 1 101 ? 20.565 -14.832 -0.960 1.00 77.00 101 ALA A C 1
ATOM 780 O O . ALA A 1 101 ? 21.280 -14.083 -1.629 1.00 77.00 101 ALA A O 1
ATOM 781 N N . ALA A 1 102 ? 19.972 -15.913 -1.482 1.00 82.81 102 ALA A N 1
ATOM 782 C CA . ALA A 1 102 ? 20.121 -16.310 -2.877 1.00 82.81 102 ALA A CA 1
ATOM 783 C C . ALA A 1 102 ? 19.572 -15.262 -3.862 1.00 82.81 102 ALA A C 1
ATOM 785 O O . ALA A 1 102 ? 20.019 -15.194 -5.010 1.00 82.81 102 ALA A O 1
ATOM 786 N N . ALA A 1 103 ? 18.661 -14.384 -3.423 1.00 81.56 103 ALA A N 1
ATOM 787 C CA . ALA A 1 103 ? 18.165 -13.291 -4.251 1.00 81.56 103 ALA A CA 1
ATOM 788 C C . ALA A 1 103 ? 19.271 -12.278 -4.593 1.00 81.56 103 ALA A C 1
ATOM 790 O O . ALA A 1 103 ? 19.179 -11.627 -5.627 1.00 81.56 103 ALA A O 1
ATOM 791 N N . ARG A 1 104 ? 20.344 -12.168 -3.797 1.00 86.50 104 ARG A N 1
ATOM 792 C CA . ARG A 1 104 ? 21.496 -11.279 -4.065 1.00 86.50 104 ARG A CA 1
ATOM 793 C C . ARG A 1 104 ? 22.665 -11.984 -4.755 1.00 86.50 104 ARG A C 1
ATOM 795 O O . ARG A 1 104 ? 23.798 -11.514 -4.681 1.00 86.50 104 ARG A O 1
ATOM 802 N N . ASN A 1 105 ? 22.409 -13.118 -5.400 1.00 87.56 105 ASN A N 1
ATOM 803 C CA . ASN A 1 105 ? 23.452 -13.845 -6.108 1.00 87.56 105 ASN A CA 1
ATOM 804 C C . ASN A 1 105 ? 23.900 -13.100 -7.371 1.00 87.56 105 ASN A C 1
ATOM 806 O O . ASN A 1 105 ? 23.088 -12.751 -8.230 1.00 87.56 105 ASN A O 1
ATOM 810 N N . GLY A 1 106 ? 25.216 -12.928 -7.490 1.00 87.94 106 GLY A N 1
ATOM 811 C CA . GLY A 1 106 ? 25.868 -12.361 -8.665 1.00 87.94 106 GLY A CA 1
ATOM 812 C C . GLY A 1 106 ? 26.363 -10.922 -8.495 1.00 87.94 106 GLY A C 1
ATOM 813 O O . GLY A 1 106 ? 26.220 -10.321 -7.428 1.00 87.94 106 GLY A O 1
ATOM 814 N N . PRO A 1 107 ? 26.984 -10.362 -9.546 1.00 89.44 107 PRO A N 1
ATOM 815 C CA . PRO A 1 107 ? 27.401 -8.974 -9.568 1.00 89.44 107 PRO A CA 1
ATOM 816 C C . PRO A 1 107 ? 26.175 -8.057 -9.580 1.00 89.44 107 PRO A C 1
ATOM 818 O O . PRO A 1 107 ? 25.141 -8.380 -10.170 1.00 89.44 107 PRO A O 1
ATOM 821 N N . ALA A 1 108 ? 26.315 -6.898 -8.939 1.00 90.75 108 ALA A N 1
ATOM 822 C CA . ALA A 1 108 ? 25.315 -5.847 -9.020 1.00 90.75 108 ALA A CA 1
ATOM 823 C C . ALA A 1 108 ? 25.227 -5.335 -10.467 1.00 90.75 108 ALA A C 1
ATOM 825 O O . ALA A 1 108 ? 26.241 -4.979 -11.069 1.00 90.75 108 ALA A O 1
ATOM 826 N N . GLY A 1 109 ? 24.015 -5.332 -11.009 1.00 92.88 109 GLY A N 1
ATOM 827 C CA . GLY A 1 109 ? 23.668 -4.703 -12.275 1.00 92.88 109 GLY A CA 1
ATOM 828 C C . GLY A 1 109 ? 23.108 -3.298 -12.073 1.00 92.88 109 GLY A C 1
ATOM 829 O O . GLY A 1 109 ? 23.215 -2.687 -11.007 1.00 92.88 109 GLY A O 1
ATOM 830 N N . THR A 1 110 ? 22.475 -2.799 -13.120 1.00 92.69 110 THR A N 1
ATOM 831 C CA . THR A 1 110 ? 21.876 -1.471 -13.208 1.00 92.69 110 THR A CA 1
ATOM 832 C C . THR A 1 110 ? 20.379 -1.570 -13.480 1.00 92.69 110 THR A C 1
ATOM 834 O O . THR A 1 110 ? 19.858 -2.620 -13.850 1.00 92.69 110 THR A O 1
ATOM 837 N N . VAL A 1 111 ? 19.667 -0.451 -13.348 1.00 90.69 111 VAL A N 1
ATOM 838 C CA . VAL A 1 111 ? 18.244 -0.371 -13.718 1.00 90.69 111 VAL A CA 1
ATOM 839 C C . VAL A 1 111 ? 17.987 -0.668 -15.199 1.00 90.69 111 VAL A C 1
ATOM 841 O O . VAL A 1 111 ? 16.876 -1.048 -15.544 1.00 90.69 111 VAL A O 1
ATOM 844 N N . ALA A 1 112 ? 18.998 -0.549 -16.067 1.00 91.81 112 ALA A N 1
ATOM 845 C CA . ALA A 1 112 ? 18.880 -0.907 -17.480 1.00 91.81 112 ALA A CA 1
ATOM 846 C C . ALA A 1 112 ? 18.821 -2.427 -17.710 1.00 91.81 112 ALA A C 1
ATOM 848 O O . ALA A 1 112 ? 18.355 -2.864 -18.757 1.00 91.81 112 ALA A O 1
ATOM 849 N N . ASP A 1 113 ? 19.263 -3.227 -16.734 1.00 92.94 113 ASP A N 1
ATOM 850 C CA . ASP A 1 113 ? 19.227 -4.690 -16.805 1.00 92.94 113 ASP A CA 1
ATOM 851 C C . ASP A 1 113 ? 17.870 -5.271 -16.374 1.00 92.94 113 ASP A C 1
ATOM 853 O O . ASP A 1 113 ? 17.643 -6.480 -16.491 1.00 92.94 113 ASP A O 1
ATOM 857 N N . LEU A 1 114 ? 16.968 -4.428 -15.853 1.00 92.75 114 LEU A N 1
ATOM 858 C CA . LEU A 1 114 ? 15.607 -4.823 -15.507 1.00 92.75 114 LEU A CA 1
ATOM 859 C C . LEU A 1 114 ? 14.853 -5.267 -16.757 1.00 92.75 114 LEU A C 1
ATOM 861 O O . LEU A 1 114 ? 14.862 -4.600 -17.788 1.00 92.75 114 LEU A O 1
ATOM 865 N N . ALA A 1 115 ? 14.147 -6.383 -16.631 1.00 94.44 115 ALA A N 1
ATOM 866 C CA . ALA A 1 115 ? 13.288 -6.908 -17.675 1.00 94.44 115 ALA A CA 1
ATOM 867 C C . ALA A 1 115 ? 12.053 -7.575 -17.062 1.00 94.44 115 ALA A C 1
ATOM 869 O O . ALA A 1 115 ? 11.938 -7.745 -15.843 1.00 94.44 115 ALA A O 1
ATOM 870 N N . GLU A 1 116 ? 11.127 -7.977 -17.924 1.00 94.69 116 GLU A N 1
ATOM 871 C CA . GLU A 1 116 ? 9.954 -8.750 -17.532 1.00 94.69 116 GLU A CA 1
ATOM 872 C C . GLU A 1 116 ? 10.354 -10.053 -16.822 1.00 94.69 116 GLU A C 1
ATOM 874 O O . GLU A 1 116 ? 11.359 -10.698 -17.138 1.00 94.69 116 GLU A O 1
ATOM 879 N N . GLY A 1 117 ? 9.564 -10.439 -15.824 1.00 92.12 117 GLY A N 1
ATOM 880 C CA . GLY A 1 117 ? 9.790 -11.636 -15.021 1.00 92.12 117 GLY A CA 1
ATOM 881 C C . GLY A 1 117 ? 10.775 -11.470 -13.862 1.00 92.12 117 GLY A C 1
ATOM 882 O O . GLY A 1 117 ? 10.935 -12.422 -13.097 1.00 92.12 117 GLY A O 1
ATOM 883 N N . TYR A 1 118 ? 11.395 -10.298 -13.688 1.00 95.56 118 TYR A N 1
ATOM 884 C CA . TYR A 1 118 ? 12.167 -9.998 -12.479 1.00 95.56 118 TYR A CA 1
ATOM 885 C C . TYR A 1 118 ? 11.271 -9.999 -11.238 1.00 95.56 118 TYR A C 1
ATOM 887 O O . TYR A 1 118 ? 10.103 -9.614 -11.299 1.00 95.56 118 TYR A O 1
ATOM 895 N N . VAL A 1 119 ? 11.826 -10.400 -10.095 1.00 94.75 119 VAL A N 1
ATOM 896 C CA . VAL A 1 119 ? 11.148 -10.305 -8.797 1.00 94.75 119 VAL A CA 1
ATOM 897 C C . VAL A 1 119 ? 11.646 -9.068 -8.060 1.00 94.75 119 VAL A C 1
ATOM 899 O O . VAL A 1 119 ? 12.845 -8.894 -7.837 1.00 94.75 119 VAL A O 1
ATOM 902 N N . LEU A 1 120 ? 10.709 -8.206 -7.681 1.00 93.88 120 LEU A N 1
ATOM 903 C CA . LEU A 1 120 ? 10.947 -7.015 -6.886 1.00 93.88 120 LEU A CA 1
ATOM 904 C C . LEU A 1 120 ? 10.853 -7.376 -5.407 1.00 93.88 120 LEU A C 1
ATOM 906 O O . LEU A 1 120 ? 9.832 -7.884 -4.944 1.00 93.88 120 LEU A O 1
ATOM 910 N N . TYR A 1 121 ? 11.913 -7.092 -4.666 1.00 92.69 121 TYR A N 1
ATOM 911 C CA . TYR A 1 121 ? 12.021 -7.312 -3.234 1.00 92.69 121 TYR A CA 1
ATOM 912 C C . TYR A 1 121 ? 11.963 -5.977 -2.501 1.00 92.69 121 TYR A C 1
ATOM 914 O O . TYR A 1 121 ? 12.765 -5.077 -2.748 1.00 92.69 121 TYR A O 1
ATOM 922 N N . ALA A 1 122 ? 11.039 -5.865 -1.559 1.00 90.25 122 ALA A N 1
ATOM 923 C CA . ALA A 1 122 ? 11.062 -4.820 -0.551 1.00 90.25 122 ALA A CA 1
ATOM 924 C C . ALA A 1 122 ? 11.914 -5.273 0.647 1.00 90.25 122 ALA A C 1
ATOM 926 O O . ALA A 1 122 ? 12.387 -6.411 0.718 1.00 90.25 122 ALA A O 1
ATOM 927 N N . ARG A 1 123 ? 12.100 -4.393 1.637 1.00 83.06 123 ARG A N 1
ATOM 928 C CA . ARG A 1 123 ? 12.862 -4.720 2.860 1.00 83.06 123 ARG A CA 1
ATOM 929 C C . ARG A 1 123 ? 12.336 -5.940 3.624 1.00 83.06 123 ARG A C 1
ATOM 931 O O . ARG A 1 123 ? 13.096 -6.569 4.352 1.00 83.06 123 ARG A O 1
ATOM 938 N N . ASN A 1 124 ? 11.052 -6.243 3.479 1.00 81.38 124 ASN A N 1
ATOM 939 C CA . ASN A 1 124 ? 10.337 -7.297 4.190 1.00 81.38 124 ASN A CA 1
ATOM 940 C C . ASN A 1 124 ? 10.090 -8.565 3.355 1.00 81.38 124 ASN A C 1
ATOM 942 O O . ASN A 1 124 ? 9.450 -9.470 3.873 1.00 81.38 124 ASN A O 1
ATOM 946 N N . GLY A 1 125 ? 10.555 -8.654 2.103 1.00 86.81 125 GLY A N 1
ATOM 947 C CA . GLY A 1 125 ? 10.351 -9.854 1.283 1.00 86.81 125 GLY A CA 1
ATOM 948 C C . GLY A 1 125 ? 10.089 -9.576 -0.195 1.00 86.81 125 GLY A C 1
ATOM 949 O O . GLY A 1 125 ? 10.215 -8.445 -0.667 1.00 86.81 125 GLY A O 1
ATOM 950 N N . ALA A 1 126 ? 9.730 -10.632 -0.930 1.00 89.62 126 ALA A N 1
ATOM 951 C CA . ALA A 1 126 ? 9.275 -10.521 -2.313 1.00 89.62 126 ALA A CA 1
ATOM 952 C C . ALA A 1 126 ? 7.940 -9.765 -2.353 1.00 89.62 126 ALA A C 1
ATOM 954 O O . ALA A 1 126 ? 6.972 -10.179 -1.721 1.00 89.62 126 ALA A O 1
ATOM 955 N N . LEU A 1 127 ? 7.914 -8.656 -3.086 1.00 90.06 127 LEU A N 1
ATOM 956 C CA . LEU A 1 127 ? 6.776 -7.751 -3.179 1.00 90.06 127 LEU A CA 1
ATOM 957 C C . LEU A 1 127 ? 5.963 -7.993 -4.448 1.00 90.06 127 LEU A C 1
ATOM 959 O O . LEU A 1 127 ? 4.741 -8.060 -4.390 1.00 90.06 127 LEU A O 1
ATOM 963 N N . ALA A 1 128 ? 6.632 -8.066 -5.598 1.00 93.19 128 ALA A N 1
ATOM 964 C CA . ALA A 1 128 ? 5.961 -8.063 -6.892 1.00 93.19 128 ALA A CA 1
ATOM 965 C C . ALA A 1 128 ? 6.812 -8.714 -7.986 1.00 93.19 128 ALA A C 1
ATOM 967 O O . ALA A 1 128 ? 8.028 -8.842 -7.847 1.00 93.19 128 ALA A O 1
ATOM 968 N N . ARG A 1 129 ? 6.188 -9.099 -9.097 1.00 95.12 129 ARG A N 1
ATOM 969 C CA . ARG A 1 129 ? 6.858 -9.569 -10.314 1.00 95.12 129 ARG A CA 1
ATOM 970 C C . ARG A 1 129 ? 6.717 -8.528 -11.416 1.00 95.12 129 ARG A C 1
ATOM 972 O O . ARG A 1 129 ? 5.612 -8.076 -11.683 1.00 95.12 129 ARG A O 1
ATOM 979 N N . VAL A 1 130 ? 7.811 -8.180 -12.081 1.00 95.88 130 VAL A N 1
ATOM 980 C CA . VAL A 1 130 ? 7.801 -7.239 -13.206 1.00 95.88 130 VAL A CA 1
ATOM 981 C C . VAL A 1 130 ? 7.025 -7.841 -14.374 1.00 95.88 130 VAL A C 1
ATOM 983 O O . VAL A 1 130 ? 7.387 -8.910 -14.865 1.00 95.88 130 VAL A O 1
ATOM 986 N N . ILE A 1 131 ? 5.976 -7.149 -14.813 1.00 95.19 131 ILE A N 1
ATOM 987 C CA . ILE A 1 131 ? 5.212 -7.485 -16.019 1.00 95.19 131 ILE A CA 1
ATOM 988 C C . ILE A 1 131 ? 5.733 -6.684 -17.209 1.00 95.19 131 ILE A C 1
ATOM 990 O O . ILE A 1 131 ? 5.785 -7.217 -18.305 1.00 95.19 131 ILE A O 1
ATOM 994 N N . GLY A 1 132 ? 6.123 -5.424 -17.000 1.00 93.50 132 GLY A N 1
ATOM 995 C CA . GLY A 1 132 ? 6.580 -4.548 -18.073 1.00 93.50 132 GLY A CA 1
ATOM 996 C C . GLY A 1 132 ? 7.297 -3.305 -17.561 1.00 93.50 132 GLY A C 1
ATOM 997 O O . GLY A 1 132 ? 7.208 -2.944 -16.386 1.00 93.50 132 GLY A O 1
ATOM 998 N N . LEU A 1 133 ? 8.008 -2.639 -18.465 1.00 92.75 133 LEU A N 1
ATOM 999 C CA . LEU A 1 133 ? 8.652 -1.351 -18.223 1.00 92.75 133 LEU A CA 1
ATOM 1000 C C . LEU A 1 133 ? 8.007 -0.302 -19.116 1.00 92.75 133 LEU A C 1
ATOM 1002 O O . LEU A 1 133 ? 7.833 -0.516 -20.316 1.00 92.75 133 LEU A O 1
ATOM 1006 N N . VAL A 1 134 ? 7.664 0.837 -18.530 1.00 90.38 134 VAL A N 1
ATOM 1007 C CA . VAL A 1 134 ? 6.981 1.923 -19.223 1.00 90.38 134 VAL A CA 1
ATOM 1008 C C . VAL A 1 134 ? 7.849 3.179 -19.169 1.00 90.38 134 VAL A C 1
ATOM 1010 O O . VAL A 1 134 ? 8.421 3.477 -18.114 1.00 90.38 134 VAL A O 1
ATOM 1013 N N . PRO A 1 135 ? 7.997 3.916 -20.289 1.00 86.62 135 PRO A N 1
ATOM 1014 C CA . PRO A 1 135 ? 8.824 5.113 -20.323 1.00 86.62 135 PRO A CA 1
ATOM 1015 C C . PRO A 1 135 ? 8.344 6.180 -19.337 1.00 86.62 135 PRO A C 1
ATOM 1017 O O . PRO A 1 135 ? 7.166 6.259 -18.982 1.00 86.62 135 PRO A O 1
ATOM 1020 N N . GLY A 1 136 ? 9.297 7.003 -18.905 1.00 81.88 136 GLY A N 1
ATOM 1021 C CA . GLY A 1 136 ? 9.087 8.062 -17.930 1.00 81.88 136 GLY A CA 1
ATOM 1022 C C . GLY A 1 136 ? 8.058 9.102 -18.349 1.00 81.88 136 GLY A C 1
ATOM 1023 O O . GLY A 1 136 ? 7.875 9.394 -19.532 1.00 81.88 136 GLY A O 1
ATOM 1024 N N . ALA A 1 137 ? 7.421 9.693 -17.345 1.00 77.88 137 ALA A N 1
ATOM 1025 C CA . ALA A 1 137 ? 6.491 10.800 -17.494 1.00 77.88 137 ALA A CA 1
ATOM 1026 C C . ALA A 1 137 ? 6.760 11.859 -16.417 1.00 77.88 137 ALA A C 1
ATOM 1028 O O . ALA A 1 137 ? 7.444 11.609 -15.420 1.00 77.88 137 ALA A O 1
ATOM 1029 N N . GLU A 1 138 ? 6.232 13.059 -16.635 1.00 75.75 138 GLU A N 1
ATOM 1030 C CA . GLU A 1 138 ? 6.191 14.093 -15.609 1.00 75.75 138 GLU A CA 1
ATOM 1031 C C . GLU A 1 138 ? 4.886 13.964 -14.819 1.00 75.75 138 GLU A C 1
ATOM 1033 O O . GLU A 1 138 ? 3.800 13.992 -15.396 1.00 75.75 138 GLU A O 1
ATOM 1038 N N . GLU A 1 139 ? 4.993 13.816 -13.501 1.00 68.44 139 GLU A N 1
ATOM 1039 C CA . GLU A 1 139 ? 3.853 13.748 -12.592 1.00 68.44 139 GLU A CA 1
ATOM 1040 C C . GLU A 1 139 ? 4.016 14.736 -11.449 1.00 68.44 139 GLU A C 1
ATOM 1042 O O . GLU A 1 139 ? 5.057 14.771 -10.793 1.00 68.44 139 GLU A O 1
ATOM 1047 N N . PHE A 1 140 ? 2.974 15.526 -11.178 1.00 68.38 140 PHE A N 1
ATOM 1048 C CA . PHE A 1 140 ? 2.952 16.479 -10.061 1.00 68.38 140 PHE A CA 1
ATOM 1049 C C . PHE A 1 140 ? 4.200 17.392 -10.006 1.00 68.38 140 PHE A C 1
ATOM 1051 O O . PHE A 1 140 ? 4.693 17.728 -8.930 1.00 68.38 140 PHE A O 1
ATOM 1058 N N . GLY A 1 141 ? 4.738 17.770 -11.175 1.00 73.12 141 GLY A N 1
ATOM 1059 C CA . GLY A 1 141 ? 5.941 18.602 -11.309 1.00 73.12 141 GLY A CA 1
ATOM 1060 C C . GLY A 1 141 ? 7.267 17.878 -11.039 1.00 73.12 141 GLY A C 1
ATOM 1061 O O . GLY A 1 141 ? 8.305 18.527 -10.917 1.00 73.12 141 GLY A O 1
ATOM 1062 N N . ARG A 1 142 ? 7.261 16.543 -10.920 1.00 75.31 142 ARG A N 1
ATOM 1063 C CA . ARG A 1 142 ? 8.464 15.705 -10.839 1.00 75.31 142 ARG A CA 1
ATOM 1064 C C . ARG A 1 142 ? 8.605 14.864 -12.096 1.00 75.31 142 ARG A C 1
ATOM 1066 O O . ARG A 1 142 ? 7.650 14.256 -12.568 1.00 75.31 142 ARG A O 1
ATOM 1073 N N . ARG A 1 143 ? 9.825 14.805 -12.624 1.00 79.75 143 ARG A N 1
ATOM 1074 C CA . ARG A 1 143 ? 10.153 13.998 -13.796 1.00 79.75 143 ARG A CA 1
ATOM 1075 C C . ARG A 1 143 ? 10.655 12.632 -13.352 1.00 79.75 143 ARG A C 1
ATOM 1077 O O . ARG A 1 143 ? 11.673 12.558 -12.668 1.00 79.75 143 ARG A O 1
ATOM 1084 N N . PHE A 1 144 ? 9.961 11.585 -13.776 1.00 85.00 144 PHE A N 1
ATOM 1085 C CA . PHE A 1 144 ? 10.378 10.202 -13.576 1.00 85.00 144 PHE A CA 1
ATOM 1086 C C . PHE A 1 144 ? 11.013 9.667 -14.859 1.00 85.00 144 PHE A C 1
ATOM 1088 O O . PHE A 1 144 ? 10.587 10.006 -15.965 1.00 85.00 144 PHE A O 1
ATOM 1095 N N . SER A 1 145 ? 12.053 8.851 -14.719 1.00 85.25 145 SER A N 1
ATOM 1096 C CA . SER A 1 145 ? 12.761 8.203 -15.830 1.00 85.25 145 SER A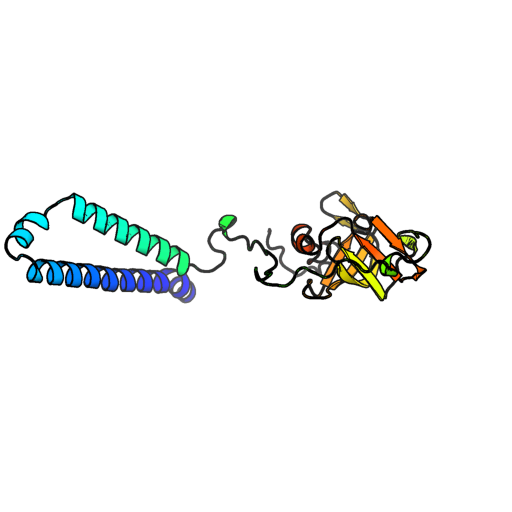 CA 1
ATOM 1097 C C . SER A 1 145 ? 11.961 7.051 -16.439 1.00 85.25 145 SER A C 1
ATOM 1099 O O . SER A 1 145 ? 12.065 6.798 -17.641 1.00 85.25 145 SER A O 1
ATOM 1101 N N . GLY A 1 146 ? 11.114 6.403 -15.639 1.00 90.50 146 GLY A N 1
ATOM 1102 C CA . GLY A 1 146 ? 10.260 5.298 -16.053 1.00 90.50 146 GLY A CA 1
ATOM 1103 C C . GLY A 1 146 ? 9.488 4.701 -14.890 1.00 90.50 146 GLY A C 1
ATOM 1104 O O . GLY A 1 146 ? 9.775 4.971 -13.723 1.00 90.50 146 GLY A O 1
ATOM 1105 N N . PHE A 1 147 ? 8.517 3.866 -15.236 1.00 92.25 147 PHE A N 1
ATOM 1106 C CA . PHE A 1 147 ? 7.722 3.105 -14.286 1.00 92.25 147 PHE A CA 1
ATOM 1107 C C . PHE A 1 147 ? 7.840 1.617 -14.592 1.00 92.25 147 PHE A C 1
ATOM 1109 O O . PHE A 1 147 ? 7.800 1.184 -15.742 1.00 92.25 147 PHE A O 1
ATOM 1116 N N . ILE A 1 148 ? 7.967 0.831 -13.538 1.00 93.44 148 ILE A N 1
ATOM 1117 C CA . ILE A 1 148 ? 7.879 -0.615 -13.558 1.00 93.44 148 ILE A CA 1
ATOM 1118 C C . ILE A 1 148 ? 6.416 -0.962 -13.315 1.00 93.44 148 ILE A C 1
ATOM 1120 O O . ILE A 1 148 ? 5.878 -0.668 -12.246 1.00 93.44 148 ILE A O 1
ATOM 1124 N N . TYR A 1 149 ? 5.785 -1.587 -14.302 1.00 93.94 149 TYR A N 1
ATOM 1125 C CA . TYR A 1 149 ? 4.478 -2.196 -14.127 1.00 93.94 149 TYR A CA 1
ATOM 1126 C C . TYR A 1 149 ? 4.681 -3.617 -13.607 1.00 93.94 149 TYR A C 1
ATOM 1128 O O . TYR A 1 149 ? 5.343 -4.444 -14.246 1.00 93.94 149 TYR A O 1
ATOM 1136 N N . ALA A 1 150 ? 4.171 -3.888 -12.413 1.00 93.75 150 ALA A N 1
ATOM 1137 C CA . ALA A 1 150 ? 4.426 -5.121 -11.691 1.00 93.75 150 ALA A CA 1
ATOM 1138 C C . ALA A 1 150 ? 3.142 -5.709 -11.098 1.00 93.75 150 ALA A C 1
ATOM 1140 O O . ALA A 1 150 ? 2.225 -4.985 -10.726 1.00 93.75 150 ALA A O 1
ATOM 1141 N N . GLN A 1 151 ? 3.112 -7.035 -10.987 1.00 91.94 151 GLN A N 1
ATOM 1142 C CA . GLN A 1 151 ? 2.046 -7.787 -10.338 1.00 91.94 151 GLN A CA 1
ATOM 1143 C C . GLN A 1 151 ? 2.410 -8.045 -8.882 1.00 91.94 151 GLN A C 1
ATOM 1145 O O . GLN A 1 151 ? 3.469 -8.629 -8.628 1.00 91.94 151 GLN A O 1
ATOM 1150 N N . GLY A 1 152 ? 1.559 -7.660 -7.935 1.00 88.31 152 GLY A N 1
ATOM 1151 C CA . GLY A 1 152 ? 1.773 -7.965 -6.522 1.00 88.31 152 GLY A CA 1
ATOM 1152 C C . GLY A 1 152 ? 1.869 -9.464 -6.237 1.00 88.31 152 GLY A C 1
ATOM 1153 O O . GLY A 1 152 ? 1.224 -10.296 -6.874 1.00 88.31 152 GLY A O 1
ATOM 1154 N N . LEU A 1 153 ? 2.700 -9.817 -5.260 1.00 85.94 153 LEU A N 1
ATOM 1155 C CA . LEU A 1 153 ? 2.825 -11.160 -4.704 1.00 85.94 153 LEU A CA 1
ATOM 1156 C C . LEU A 1 153 ? 2.416 -11.138 -3.226 1.00 85.94 153 LEU A C 1
ATOM 1158 O O . LEU A 1 153 ? 2.512 -10.113 -2.557 1.00 85.94 153 LEU A O 1
ATOM 1162 N N . HIS A 1 154 ? 1.990 -12.290 -2.700 1.00 79.75 154 HIS A N 1
ATOM 1163 C CA . HIS A 1 154 ? 1.773 -12.509 -1.260 1.00 79.75 154 HIS A CA 1
ATOM 1164 C C . HIS A 1 154 ? 0.862 -11.477 -0.559 1.00 79.75 154 HIS A C 1
ATOM 1166 O O . HIS A 1 154 ? 1.114 -11.106 0.584 1.00 79.75 154 HIS A O 1
ATOM 1172 N N . GLY A 1 155 ? -0.206 -11.033 -1.230 1.00 71.19 155 GLY A N 1
ATOM 1173 C CA . GLY A 1 155 ? -1.180 -10.086 -0.670 1.00 71.19 155 GLY A CA 1
ATOM 1174 C C . GLY A 1 155 ? -0.867 -8.610 -0.929 1.00 71.19 155 GLY A C 1
ATOM 1175 O O . GLY A 1 155 ? -1.608 -7.751 -0.462 1.00 71.19 155 GLY A O 1
ATOM 1176 N N . ALA A 1 156 ? 0.194 -8.302 -1.682 1.00 80.19 156 ALA A N 1
ATOM 1177 C CA . ALA A 1 156 ? 0.351 -6.985 -2.293 1.00 80.19 156 ALA A CA 1
ATOM 1178 C C . ALA A 1 156 ? -0.720 -6.748 -3.376 1.00 80.19 156 ALA A C 1
ATOM 1180 O O . ALA A 1 156 ? -1.286 -7.702 -3.908 1.00 80.19 156 ALA A O 1
ATOM 1181 N N . SER A 1 157 ? -0.980 -5.480 -3.709 1.00 80.44 157 SER A N 1
ATOM 1182 C CA . SER A 1 157 ? -1.960 -5.100 -4.737 1.00 80.44 157 SER A CA 1
ATOM 1183 C C . SER A 1 157 ? -1.671 -5.777 -6.082 1.00 80.44 157 SER A C 1
ATOM 1185 O O . SER A 1 157 ? -0.514 -5.840 -6.497 1.00 80.44 157 SER A O 1
ATOM 1187 N N . ASP A 1 158 ? -2.717 -6.253 -6.767 1.00 82.62 158 ASP A N 1
ATOM 1188 C CA . ASP A 1 158 ? -2.599 -6.976 -8.042 1.00 82.62 158 ASP A CA 1
ATOM 1189 C C . ASP A 1 158 ? -1.844 -6.175 -9.109 1.00 82.62 158 ASP A C 1
ATOM 1191 O O . ASP A 1 158 ? -1.133 -6.757 -9.926 1.00 82.62 158 ASP A O 1
ATOM 1195 N N . GLU A 1 159 ? -1.953 -4.845 -9.068 1.00 87.75 159 GLU A N 1
ATOM 1196 C CA . GLU A 1 159 ? -1.267 -3.932 -9.974 1.00 87.75 159 GLU A CA 1
ATOM 1197 C C . GLU A 1 159 ? -0.442 -2.905 -9.200 1.00 87.75 159 GLU A C 1
ATOM 1199 O O . GLU A 1 159 ? -0.952 -2.172 -8.351 1.00 87.75 159 GLU A O 1
ATOM 1204 N N . LEU A 1 160 ? 0.844 -2.824 -9.531 1.00 90.75 160 LEU A N 1
ATOM 1205 C CA . LEU A 1 160 ? 1.785 -1.880 -8.946 1.00 90.75 160 LEU A CA 1
ATOM 1206 C C . LEU A 1 160 ? 2.527 -1.105 -10.034 1.00 90.75 160 LEU A C 1
ATOM 1208 O O . LEU A 1 160 ? 3.025 -1.671 -11.007 1.00 90.75 160 LEU A O 1
ATOM 1212 N N . TRP A 1 161 ? 2.636 0.199 -9.816 1.00 91.56 161 TRP A N 1
ATOM 1213 C CA . TRP A 1 161 ? 3.303 1.170 -10.669 1.00 91.56 161 TRP A CA 1
ATOM 1214 C C . TRP A 1 161 ? 4.453 1.789 -9.887 1.00 91.56 161 TRP A C 1
ATOM 1216 O O . TRP A 1 161 ? 4.276 2.734 -9.120 1.00 91.56 161 TRP A O 1
ATOM 1226 N N . ILE A 1 162 ? 5.638 1.207 -10.040 1.00 92.19 162 ILE A N 1
ATOM 1227 C CA . ILE A 1 162 ? 6.791 1.520 -9.195 1.00 92.19 162 ILE A CA 1
ATOM 1228 C C . ILE A 1 162 ? 7.777 2.371 -9.998 1.00 92.19 162 ILE A C 1
ATOM 1230 O O . ILE A 1 162 ? 8.235 1.916 -11.044 1.00 92.19 162 ILE A O 1
ATOM 1234 N N . PRO A 1 163 ? 8.140 3.585 -9.556 1.00 91.88 163 PRO A N 1
ATOM 1235 C CA . PRO A 1 163 ? 9.116 4.401 -10.271 1.00 91.88 163 PRO A CA 1
ATOM 1236 C C . PRO A 1 163 ? 10.490 3.718 -10.276 1.00 91.88 163 PRO A C 1
ATOM 1238 O O . PRO A 1 163 ? 10.898 3.124 -9.273 1.00 91.88 163 PRO A O 1
ATOM 1241 N N . LEU A 1 164 ? 11.227 3.819 -11.386 1.00 91.69 164 LEU A N 1
ATOM 1242 C CA . LEU A 1 164 ? 12.579 3.247 -11.502 1.00 91.69 164 LEU A CA 1
ATOM 1243 C C . LEU A 1 164 ? 13.532 3.791 -10.427 1.00 91.69 164 LEU A C 1
ATOM 1245 O O . LEU A 1 164 ? 14.435 3.091 -9.977 1.00 91.69 164 LEU A O 1
ATOM 1249 N N . GLU A 1 165 ? 13.293 5.013 -9.960 1.00 90.31 165 GLU A N 1
ATOM 1250 C CA . GLU A 1 165 ? 14.037 5.684 -8.896 1.00 90.31 165 GLU A CA 1
ATOM 1251 C C . GLU A 1 165 ? 13.891 4.999 -7.530 1.00 90.31 165 GLU A C 1
ATOM 1253 O O . GLU A 1 165 ? 14.725 5.201 -6.649 1.00 90.31 165 GLU A O 1
ATOM 1258 N N . ALA A 1 166 ? 12.849 4.185 -7.332 1.00 90.94 166 ALA A N 1
ATOM 1259 C CA . ALA A 1 166 ? 12.682 3.412 -6.105 1.00 90.94 166 ALA A CA 1
ATOM 1260 C C . ALA A 1 166 ? 13.587 2.168 -6.055 1.00 90.94 166 ALA A C 1
ATOM 1262 O O . ALA A 1 166 ? 13.696 1.539 -4.998 1.00 90.94 166 ALA A O 1
ATOM 1263 N N . VAL A 1 167 ? 14.230 1.799 -7.169 1.00 93.00 167 VAL A N 1
ATOM 1264 C CA . VAL A 1 167 ? 15.138 0.652 -7.253 1.00 93.00 167 VAL A CA 1
ATOM 1265 C C . VAL A 1 167 ? 16.508 1.030 -6.695 1.00 93.00 167 VAL A C 1
ATOM 1267 O O . VAL A 1 167 ? 17.175 1.931 -7.192 1.00 93.00 167 VAL A O 1
ATOM 1270 N N . MET A 1 168 ? 16.962 0.303 -5.675 1.00 93.38 168 MET A N 1
ATOM 1271 C CA . MET A 1 168 ? 18.288 0.492 -5.078 1.00 93.38 168 MET A CA 1
ATOM 1272 C C . MET A 1 168 ? 19.363 -0.397 -5.695 1.00 93.38 168 MET A C 1
ATOM 1274 O O . MET A 1 168 ? 20.521 0.001 -5.776 1.00 93.38 168 MET A O 1
ATOM 1278 N N . ALA A 1 169 ? 19.010 -1.635 -6.037 1.00 92.81 169 ALA A N 1
ATOM 1279 C CA . ALA A 1 169 ? 19.961 -2.619 -6.533 1.00 92.81 169 ALA A CA 1
ATOM 1280 C C . ALA A 1 169 ? 19.265 -3.606 -7.463 1.00 92.81 169 ALA A C 1
ATOM 1282 O O . ALA A 1 169 ? 18.125 -3.996 -7.217 1.00 92.81 169 ALA A O 1
ATOM 1283 N N . VAL A 1 170 ? 19.973 -4.039 -8.499 1.00 94.12 170 VAL A N 1
ATOM 1284 C CA . VAL A 1 170 ? 19.510 -5.040 -9.462 1.00 94.12 170 VAL A CA 1
ATOM 1285 C C . VAL A 1 170 ? 20.543 -6.156 -9.502 1.00 94.12 170 VAL A C 1
ATOM 1287 O O . VAL A 1 170 ? 21.741 -5.884 -9.504 1.00 94.12 170 VAL A O 1
ATOM 1290 N N . TYR A 1 171 ? 20.094 -7.405 -9.531 1.00 95.38 171 TYR A N 1
ATOM 1291 C CA . TYR A 1 171 ? 20.945 -8.584 -9.656 1.00 95.38 171 TYR A CA 1
ATOM 1292 C C . TYR A 1 171 ? 20.472 -9.400 -10.864 1.00 95.38 171 TYR A C 1
ATOM 1294 O O . TYR A 1 171 ? 19.530 -10.191 -10.755 1.00 95.38 171 TYR A O 1
ATOM 1302 N N . PRO A 1 172 ? 21.103 -9.216 -12.039 1.00 94.06 172 PRO A N 1
ATOM 1303 C CA . PRO A 1 172 ? 20.621 -9.832 -13.273 1.00 94.06 172 PRO A CA 1
ATOM 1304 C C . PRO A 1 172 ? 20.666 -11.362 -13.265 1.00 94.06 172 PRO A C 1
ATOM 1306 O O . PRO A 1 172 ? 19.799 -12.020 -13.835 1.00 94.06 172 PRO A O 1
ATOM 1309 N N . GLN A 1 173 ? 21.654 -11.945 -12.579 1.00 92.56 173 GLN A N 1
ATOM 1310 C CA . GLN A 1 173 ? 21.837 -13.399 -12.523 1.00 92.56 173 GLN A CA 1
ATOM 1311 C C . GLN A 1 173 ? 20.694 -14.103 -11.784 1.00 92.56 173 GLN A C 1
ATOM 1313 O O . GLN A 1 173 ? 20.207 -15.132 -12.246 1.00 92.56 173 GLN A O 1
ATOM 1318 N N . SER A 1 174 ? 20.241 -13.538 -10.664 1.00 93.06 174 SER A N 1
ATOM 1319 C CA . SER A 1 174 ? 19.103 -14.042 -9.888 1.00 93.06 174 SER A CA 1
ATOM 1320 C C . SER A 1 174 ? 17.756 -13.483 -10.357 1.00 93.06 174 SER A C 1
ATOM 1322 O O . SER A 1 174 ? 16.721 -13.877 -9.823 1.00 93.06 174 SER A O 1
ATOM 1324 N N . ARG A 1 175 ? 17.753 -12.579 -11.350 1.00 95.12 175 ARG A N 1
ATOM 1325 C CA . ARG A 1 175 ? 16.570 -11.843 -11.830 1.00 95.12 175 ARG A CA 1
ATOM 1326 C C . ARG A 1 175 ? 15.812 -11.156 -10.695 1.00 95.12 175 ARG A C 1
ATOM 1328 O O . ARG A 1 175 ? 14.582 -11.204 -10.625 1.00 95.12 175 ARG A O 1
ATOM 1335 N N . SER A 1 176 ? 16.551 -10.530 -9.786 1.00 94.62 176 SER A N 1
ATOM 1336 C CA . SER A 1 176 ? 15.978 -9.823 -8.647 1.00 94.62 176 SER A CA 1
ATOM 1337 C C . SER A 1 176 ? 16.302 -8.335 -8.703 1.00 94.62 176 SER A C 1
ATOM 1339 O O . SER A 1 176 ? 17.339 -7.912 -9.221 1.00 94.62 176 SER A O 1
ATOM 1341 N N . ALA A 1 177 ? 15.410 -7.522 -8.155 1.00 94.94 177 ALA A N 1
ATOM 1342 C CA . ALA A 1 177 ? 15.683 -6.120 -7.892 1.00 94.94 177 ALA A CA 1
ATOM 1343 C C . ALA A 1 177 ? 15.148 -5.730 -6.521 1.00 94.94 177 ALA A C 1
ATOM 1345 O O . ALA A 1 177 ? 14.137 -6.252 -6.063 1.00 94.94 177 ALA A O 1
ATOM 1346 N N . PHE A 1 178 ? 15.848 -4.828 -5.851 1.00 93.25 178 PHE A N 1
ATOM 1347 C CA . PHE A 1 178 ? 15.574 -4.426 -4.481 1.00 93.25 178 PHE A CA 1
ATOM 1348 C C . PHE A 1 178 ? 15.102 -2.985 -4.449 1.00 93.25 178 PHE A C 1
ATOM 1350 O O . PHE A 1 178 ? 15.730 -2.109 -5.041 1.00 93.25 178 PHE A O 1
ATOM 1357 N N . LEU A 1 179 ? 14.023 -2.744 -3.716 1.00 92.56 179 LEU A N 1
ATOM 1358 C CA . LEU A 1 179 ? 13.401 -1.437 -3.578 1.00 92.56 179 LEU A CA 1
ATOM 1359 C C . LEU A 1 179 ? 13.798 -0.766 -2.261 1.00 92.56 179 LEU A C 1
ATOM 1361 O O . LEU A 1 179 ? 14.026 -1.428 -1.244 1.00 92.56 179 LEU A O 1
ATOM 1365 N N . ALA A 1 180 ? 13.817 0.565 -2.263 1.00 86.88 180 ALA A N 1
ATOM 1366 C CA . ALA A 1 180 ? 14.117 1.401 -1.099 1.00 86.88 180 ALA A CA 1
ATOM 1367 C C . ALA A 1 180 ? 12.955 1.528 -0.095 1.00 86.88 180 ALA A C 1
ATOM 1369 O O . ALA A 1 180 ? 12.927 2.476 0.687 1.00 86.88 180 ALA A O 1
ATOM 1370 N N . VAL A 1 181 ? 11.988 0.610 -0.112 1.00 83.69 181 VAL A N 1
ATOM 1371 C CA . VAL A 1 181 ? 10.737 0.721 0.654 1.00 83.69 181 VAL A CA 1
ATOM 1372 C C . VAL A 1 181 ? 10.451 -0.537 1.464 1.00 83.69 181 VAL A C 1
ATOM 1374 O O . VAL A 1 181 ? 11.009 -1.613 1.205 1.00 83.69 181 VAL A O 1
ATOM 1377 N N . LYS A 1 182 ? 9.566 -0.417 2.454 1.00 78.88 182 LYS A N 1
ATOM 1378 C CA . LYS A 1 182 ? 8.915 -1.589 3.042 1.00 78.88 182 LYS A CA 1
ATOM 1379 C C . LYS A 1 182 ? 7.683 -1.959 2.211 1.00 78.88 182 LYS A C 1
ATOM 1381 O O . LYS A 1 182 ? 7.043 -1.095 1.621 1.00 78.88 182 LYS A O 1
ATOM 1386 N N . GLY A 1 183 ? 7.369 -3.249 2.111 1.00 69.44 183 GLY A N 1
ATOM 1387 C CA . GLY A 1 183 ? 6.305 -3.731 1.224 1.00 69.44 183 GLY A CA 1
ATOM 1388 C C . GLY A 1 183 ? 4.898 -3.271 1.619 1.00 69.44 183 GLY A C 1
ATOM 1389 O O . GLY A 1 183 ? 4.033 -3.154 0.758 1.00 69.44 183 GLY A O 1
ATOM 1390 N N . ASP A 1 184 ? 4.688 -2.950 2.894 1.00 73.38 184 ASP A N 1
ATOM 1391 C CA . ASP A 1 184 ? 3.458 -2.367 3.440 1.00 73.38 184 ASP A CA 1
ATOM 1392 C C . ASP A 1 184 ? 3.311 -0.861 3.158 1.00 73.38 184 ASP A C 1
ATOM 1394 O O . ASP A 1 184 ? 2.240 -0.299 3.356 1.00 73.38 184 ASP A O 1
ATOM 1398 N N . GLU A 1 185 ? 4.352 -0.196 2.648 1.00 79.06 185 GLU A N 1
ATOM 1399 C CA . GLU A 1 185 ? 4.326 1.242 2.349 1.00 79.06 185 GLU A CA 1
ATOM 1400 C C . GLU A 1 185 ? 3.923 1.542 0.891 1.00 79.06 185 GLU A C 1
ATOM 1402 O O . GLU A 1 185 ? 3.803 2.702 0.506 1.00 79.06 185 GLU A O 1
ATOM 1407 N N . THR A 1 186 ? 3.684 0.524 0.058 1.00 79.75 186 THR A N 1
ATOM 1408 C CA . THR A 1 186 ? 3.374 0.709 -1.376 1.00 79.75 186 THR A CA 1
ATOM 1409 C C . THR A 1 186 ? 2.121 1.553 -1.627 1.00 79.75 186 THR A C 1
ATOM 1411 O O . THR A 1 186 ? 2.099 2.378 -2.543 1.00 79.75 186 THR A O 1
ATOM 1414 N N . GLU A 1 187 ? 1.104 1.415 -0.777 1.00 75.00 187 GLU A N 1
ATOM 1415 C CA . GLU A 1 187 ? -0.124 2.216 -0.824 1.00 75.00 187 GLU A CA 1
ATOM 1416 C C . GLU A 1 187 ? 0.113 3.662 -0.382 1.00 75.00 187 GLU A C 1
ATOM 1418 O O . GLU A 1 187 ? -0.447 4.587 -0.970 1.00 75.00 187 GLU A O 1
ATOM 1423 N N . HIS A 1 188 ? 0.992 3.873 0.603 1.00 78.75 188 HIS A N 1
ATOM 1424 C CA . HIS A 1 188 ? 1.377 5.211 1.053 1.00 78.75 188 HIS A CA 1
ATOM 1425 C C . HIS A 1 188 ? 2.041 6.012 -0.074 1.00 78.75 188 HIS A C 1
ATOM 1427 O O . HIS A 1 188 ? 1.793 7.208 -0.218 1.00 78.75 188 HIS A O 1
ATOM 1433 N N . PHE A 1 189 ? 2.835 5.341 -0.911 1.00 80.25 189 PHE A N 1
ATOM 1434 C CA . PHE A 1 189 ? 3.438 5.947 -2.097 1.00 80.25 189 PHE A CA 1
ATOM 1435 C C . PHE A 1 189 ? 2.489 6.035 -3.303 1.00 80.25 189 PHE A C 1
ATOM 1437 O O . PHE A 1 189 ? 2.869 6.590 -4.332 1.00 80.25 189 PHE A O 1
ATOM 1444 N N . GLY A 1 190 ? 1.262 5.515 -3.193 1.00 80.50 190 GLY A N 1
ATOM 1445 C CA . GLY A 1 190 ? 0.267 5.540 -4.264 1.00 80.50 190 GLY A CA 1
ATOM 1446 C C . GLY A 1 190 ? 0.603 4.637 -5.452 1.00 80.50 190 GLY A C 1
ATOM 1447 O O . GLY A 1 190 ? 0.055 4.837 -6.533 1.00 80.50 190 GLY A O 1
ATOM 1448 N N . TRP A 1 191 ? 1.484 3.647 -5.277 1.00 86.81 191 TRP A N 1
ATOM 1449 C CA . TRP A 1 191 ? 1.912 2.752 -6.362 1.00 86.81 191 TRP A CA 1
ATOM 1450 C C . TRP A 1 191 ? 0.810 1.796 -6.819 1.00 86.81 191 TRP A C 1
ATOM 1452 O O . TRP A 1 191 ? 0.911 1.207 -7.886 1.00 86.81 191 TRP A O 1
ATOM 1462 N N . ASN A 1 192 ? -0.266 1.663 -6.048 1.00 83.50 192 ASN A N 1
ATOM 1463 C CA . ASN A 1 192 ? -1.470 0.927 -6.430 1.00 83.50 192 ASN A CA 1
ATOM 1464 C C . ASN A 1 192 ? -2.340 1.665 -7.465 1.00 83.50 192 ASN A C 1
ATOM 1466 O O . ASN A 1 192 ? -3.412 1.186 -7.829 1.00 83.50 192 ASN A O 1
ATOM 1470 N N . ARG A 1 193 ? -1.935 2.861 -7.908 1.00 82.75 193 ARG A N 1
ATOM 1471 C CA . ARG A 1 193 ? -2.652 3.633 -8.923 1.00 82.75 193 ARG A CA 1
ATOM 1472 C C . ARG A 1 193 ? -1.757 3.865 -10.133 1.00 82.75 193 ARG A C 1
ATOM 1474 O O . ARG A 1 193 ? -0.582 4.182 -9.958 1.00 82.75 193 ARG A O 1
ATOM 1481 N N . PRO A 1 194 ? -2.311 3.779 -11.353 1.00 81.75 194 PRO A N 1
ATOM 1482 C CA . PRO A 1 194 ? -1.555 4.108 -12.544 1.00 81.75 194 PRO A CA 1
ATOM 1483 C C . PRO A 1 194 ? -1.137 5.582 -12.529 1.00 81.75 194 PRO A C 1
ATOM 1485 O O . PRO A 1 194 ? -1.908 6.437 -12.045 1.00 81.75 194 PRO A O 1
ATOM 1488 N N . PRO A 1 195 ? 0.032 5.883 -13.122 1.00 79.38 195 PRO A N 1
ATOM 1489 C CA . PRO A 1 195 ? 0.458 7.240 -13.382 1.00 79.38 195 PRO A CA 1
ATOM 1490 C C . PRO A 1 195 ? -0.641 8.033 -14.095 1.00 79.38 195 PRO A C 1
ATOM 1492 O O . PRO A 1 195 ? -1.350 7.498 -14.951 1.00 79.38 195 PRO A O 1
ATOM 1495 N N . ALA A 1 196 ? -0.788 9.315 -13.779 1.00 74.75 196 ALA A N 1
ATOM 1496 C CA . ALA A 1 196 ? -1.719 10.243 -14.408 1.00 74.75 196 ALA A CA 1
ATOM 1497 C C . ALA A 1 196 ? -1.586 10.252 -15.938 1.00 74.75 196 ALA A C 1
ATOM 1499 O O . ALA A 1 196 ? -2.594 10.345 -16.633 1.00 74.75 196 ALA A O 1
ATOM 1500 N N . SER A 1 197 ? -0.370 10.069 -16.464 1.00 70.25 197 SER A N 1
ATOM 1501 C CA . SER A 1 197 ? -0.104 9.945 -17.905 1.00 70.25 197 SER A CA 1
ATOM 1502 C C . SER A 1 197 ? -0.712 8.692 -18.551 1.00 70.25 197 SER A C 1
ATOM 1504 O O . SER A 1 197 ? -0.885 8.654 -19.766 1.00 70.25 197 SER A O 1
ATOM 1506 N N . MET A 1 198 ? -1.047 7.676 -17.753 1.00 69.94 198 MET A N 1
ATOM 1507 C CA . MET A 1 198 ? -1.603 6.392 -18.196 1.00 69.94 198 MET A CA 1
ATOM 1508 C C . MET A 1 198 ? -3.049 6.178 -17.750 1.00 69.94 198 MET A C 1
ATOM 1510 O O . MET A 1 198 ? -3.691 5.211 -18.167 1.00 69.94 198 MET A O 1
ATOM 1514 N N . ARG A 1 199 ? -3.599 7.086 -16.936 1.00 68.94 199 ARG A N 1
ATOM 1515 C CA . ARG A 1 199 ? -5.028 7.089 -16.624 1.00 68.94 199 ARG A CA 1
ATOM 1516 C C . ARG A 1 199 ? -5.797 7.371 -17.910 1.00 68.94 199 ARG A C 1
ATOM 1518 O O . ARG A 1 199 ? -5.671 8.442 -18.499 1.00 68.94 199 ARG A O 1
ATOM 1525 N N . ARG A 1 200 ? -6.633 6.422 -18.347 1.00 54.97 200 ARG A N 1
ATOM 1526 C CA . ARG A 1 200 ? -7.627 6.700 -19.392 1.00 54.97 200 ARG A CA 1
ATOM 1527 C C . ARG A 1 200 ? -8.508 7.851 -18.905 1.00 54.97 200 ARG A C 1
ATOM 1529 O O . ARG A 1 200 ? -9.084 7.769 -17.820 1.00 54.97 200 ARG A O 1
ATOM 1536 N N . THR A 1 201 ? -8.602 8.906 -19.710 1.00 50.16 201 THR A N 1
ATOM 1537 C CA . THR A 1 201 ? -9.536 10.026 -19.557 1.00 50.16 201 THR A CA 1
ATOM 1538 C C . THR A 1 201 ? -10.949 9.475 -19.359 1.00 50.16 201 THR A C 1
ATOM 1540 O O . THR A 1 201 ? -11.613 9.078 -20.311 1.00 50.16 201 THR A O 1
ATOM 1543 N N . GLY A 1 202 ? -11.384 9.359 -18.105 1.00 47.25 202 GLY A N 1
ATOM 1544 C CA . GLY A 1 202 ? -12.644 8.699 -17.759 1.00 47.25 202 GLY A CA 1
ATOM 1545 C C . GLY A 1 202 ? -12.703 8.118 -16.347 1.00 47.25 202 GLY A C 1
ATOM 1546 O O . GLY A 1 202 ? -13.803 7.936 -15.836 1.00 47.25 202 GLY A O 1
ATOM 1547 N N . GLN A 1 203 ? -11.564 7.878 -15.686 1.00 44.59 203 GLN A N 1
ATOM 1548 C CA . GLN A 1 203 ? -11.556 7.614 -14.244 1.00 44.59 203 GLN A CA 1
ATOM 1549 C C . GLN A 1 203 ? -11.674 8.966 -13.513 1.00 44.59 203 GLN A C 1
ATOM 1551 O O . GLN A 1 203 ? -10.744 9.770 -13.627 1.00 44.59 203 GLN A O 1
ATOM 1556 N N . PRO A 1 204 ? -12.791 9.274 -12.824 1.00 43.66 204 PRO A N 1
ATOM 1557 C CA . PRO A 1 204 ? -12.910 10.524 -12.087 1.00 43.66 204 PRO A CA 1
ATOM 1558 C C . PRO A 1 204 ? -11.821 10.574 -11.018 1.00 43.66 204 PRO A C 1
ATOM 1560 O O . PR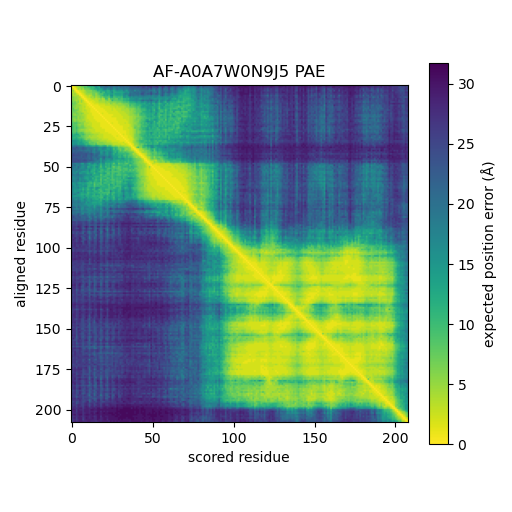O A 1 204 ? -11.632 9.620 -10.261 1.00 43.66 204 PRO A O 1
ATOM 1563 N N . ASP A 1 205 ? -11.079 11.677 -11.002 1.00 49.53 205 ASP A N 1
ATOM 1564 C CA . ASP A 1 205 ? -10.114 11.955 -9.952 1.00 49.53 205 ASP A CA 1
ATOM 1565 C C . ASP A 1 205 ? -10.922 12.186 -8.667 1.00 49.53 205 ASP A C 1
ATOM 1567 O O . ASP A 1 205 ? -11.718 13.120 -8.630 1.00 49.53 205 ASP A O 1
ATOM 1571 N N . PRO A 1 206 ? -10.779 11.380 -7.600 1.00 49.16 206 PRO A N 1
ATOM 1572 C CA . PRO A 1 206 ? -11.536 11.590 -6.362 1.00 49.16 206 PRO A CA 1
ATOM 1573 C C . PRO A 1 206 ? -11.102 12.862 -5.602 1.00 49.16 206 PRO A C 1
ATOM 1575 O O . PRO A 1 206 ? -11.485 13.063 -4.451 1.00 49.16 206 PRO A O 1
ATOM 1578 N N . LEU A 1 207 ? -10.259 13.692 -6.222 1.00 50.62 207 LEU A N 1
ATOM 1579 C CA . LEU A 1 207 ? -9.729 14.953 -5.713 1.00 50.62 207 LEU A CA 1
ATOM 1580 C C . LEU A 1 207 ? -10.169 16.171 -6.550 1.00 50.62 207 LEU A C 1
ATOM 1582 O O . LEU A 1 207 ? -9.661 17.265 -6.302 1.00 50.62 207 LEU A O 1
ATOM 1586 N N . LEU A 1 208 ? -11.113 15.998 -7.486 1.00 41.22 208 LEU A N 1
ATOM 1587 C CA . LEU A 1 208 ? -11.808 17.077 -8.200 1.00 41.22 208 LEU A CA 1
ATOM 1588 C C . LEU A 1 208 ? -13.327 16.981 -8.021 1.00 41.22 208 LEU A C 1
ATOM 1590 O O . LEU A 1 208 ? -13.879 15.872 -8.191 1.00 41.22 208 LEU A O 1
#

Secondary structure (DSSP, 8-state):
-HHHHIIIIIHHHHHHHHHHHHHHHHHHHHHHHHHHHH-HHHHHHHTT-HHHHHHHHHHHHHHHHHHHHHHSPTTTTGGGG---------TTSPPPPPPPGGGG-S--B-GGG--TTPEEEETTEEEEEEEEEEE--EETTEE-SEEEEEEE-TTS-S-EEEEGGGEEEEETTTTEEEESS-GGGTTTTTTTS--TTTS-TTS--TT-

pLDDT: mean 76.19, std 13.61, range [41.22, 95.88]